Protein AF-A0A3B8L0U2-F1 (afdb_monomer)

Nearest PDB structures (foldseek):
  7c82-assembly1_A  TM=7.630E-01  e=3.070E-03  Altericroceibacterium indicum
  7c85-assembly1_A  TM=7.535E-01  e=4.197E-03  Altericroceibacterium indicum
  7c84-assembly1_A  TM=7.623E-01  e=6.500E-03  Altericroceibacterium indicum
  4jgg-assembly2_B  TM=8.718E-01  e=3.101E-02  Pseudomonas aeruginosa PAO1
  7e16-assembly2_B  TM=8.226E-01  e=1.082E-01  Geobacillus thermodenitrificans

Secondary structure (DSSP, 8-state):
-PPP----SSHHHHHHHHHHHHHHHHHHHHHHHHHHHHHT-S-PPPPSEES--EEEESS--TT-PPEEEEPTT-EEEEE-S--TTS-STTTTEEEEEB-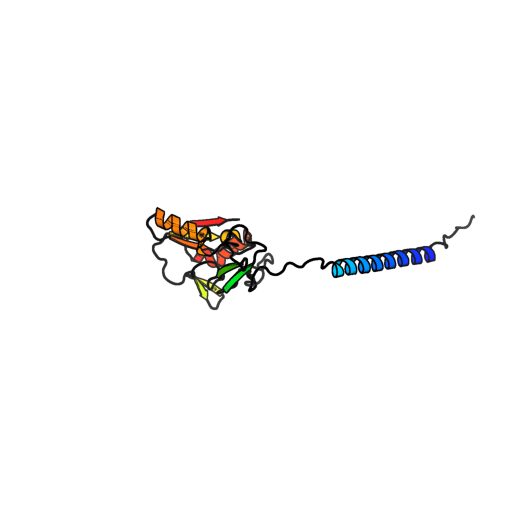TTS-BSSPPSEEE-TTS-EEE-SPPPSSEEEEEEESHHHHTTTS-GGGSHHHHHHHHHHHHHTS-EEEEEEE-TT--HHHHHHHHHHTGGGG--SEEEEE-

pLDDT: mean 90.97, std 11.08, range [37.94, 98.69]

Foldseek 3Di:
DDDDDDPPPPVVVVVVVVVVVVVVVVVVVVVVVVVCVVVVPPVPDDPQKPPDFKDWDDAQDPVRDTAIAGDAQDWIKGADPDDPPCACDPRNIEIFGHHRVRAGDDHAQWDQDPVRAIAGHDDQDPAQEEEEFEECLLRVPPHYSCPRVQNVCQVVVCVVVVTHYHGTRRYYHPDDPVNSVVCCVRPVVNNVHPYYHYDD

Sequence (200 aa):
MTTDTAISGDAPRRKRRVAAVAISLAVAVVITETALWLGDWPRFPRPHTFPPQFMLVGTPDAAGWIRHVNKPSETIRFRYESDPRDYFGTAHTVTHTTNSLGFRGNEFPLQENRDGQVEPSGARPDSLRIVFLGDSVTFGEGVHDSDTFVQRVGQRLGTRLGRPVEVYNFGVGGHNTSDARWVWQRYARHLDPDLVVYTF

Solvent-accessible surface area (backbone atoms only — not comparable to full-atom values): 11525 Å² total; per-residue (Å²): 140,83,79,85,81,77,88,82,79,56,67,70,58,50,54,52,51,52,50,50,52,52,49,51,51,52,50,49,51,54,53,51,53,49,51,27,60,77,67,59,48,81,74,74,82,70,81,43,45,46,58,74,54,68,39,79,45,86,68,55,45,100,86,63,52,69,44,70,38,34,40,49,65,33,72,35,34,38,50,51,98,67,51,97,74,77,75,28,55,98,76,18,36,42,57,40,55,25,16,83,81,15,28,41,59,72,75,65,62,57,43,71,47,99,86,72,50,58,41,59,48,80,81,86,69,96,49,51,30,36,37,37,36,19,15,34,74,50,46,19,69,94,39,44,71,80,63,16,63,57,48,48,48,28,54,54,49,21,65,74,68,74,47,59,45,47,61,44,36,56,14,29,71,84,42,49,75,69,48,39,50,49,45,37,75,56,50,55,60,59,66,70,57,80,42,77,47,79,51,133

Structure (mmCIF, N/CA/C/O backbone):
data_AF-A0A3B8L0U2-F1
#
_entry.id   AF-A0A3B8L0U2-F1
#
loop_
_atom_site.group_PDB
_atom_site.id
_atom_site.type_symbol
_atom_site.label_atom_id
_atom_site.label_alt_id
_atom_site.label_comp_id
_atom_site.label_asym_id
_atom_site.label_entity_id
_atom_site.label_seq_id
_atom_site.pdbx_PDB_ins_code
_atom_site.Cartn_x
_atom_site.Cartn_y
_atom_site.Cartn_z
_atom_site.occupancy
_atom_site.B_iso_or_equiv
_atom_site.auth_seq_id
_atom_site.auth_comp_id
_atom_site.auth_asym_id
_atom_site.auth_atom_id
_atom_site.pdbx_PDB_model_num
ATOM 1 N N . MET A 1 1 ? 54.282 -42.596 -54.380 1.00 42.41 1 MET A N 1
ATOM 2 C CA . MET A 1 1 ? 54.412 -41.498 -53.401 1.00 42.41 1 MET A CA 1
ATOM 3 C C . MET A 1 1 ? 53.823 -40.256 -54.057 1.00 42.41 1 MET A C 1
ATOM 5 O O . MET A 1 1 ? 54.529 -39.516 -54.722 1.00 42.41 1 MET A O 1
ATOM 9 N N . THR A 1 2 ? 52.496 -40.138 -54.033 1.00 37.94 2 THR A N 1
ATOM 10 C CA . THR A 1 2 ? 51.755 -39.023 -54.639 1.00 37.94 2 THR A CA 1
ATOM 11 C C . THR A 1 2 ? 51.480 -37.988 -53.563 1.00 37.94 2 THR A C 1
ATOM 13 O O . THR A 1 2 ? 50.951 -38.304 -52.502 1.00 37.94 2 THR A O 1
ATOM 16 N N . THR A 1 3 ? 51.940 -36.783 -53.855 1.00 44.28 3 THR A N 1
ATOM 17 C CA . THR A 1 3 ? 51.977 -35.583 -53.030 1.00 44.28 3 THR A CA 1
ATOM 18 C C . THR A 1 3 ? 50.598 -35.072 -52.635 1.00 44.28 3 THR A C 1
ATOM 20 O O . THR A 1 3 ? 49.709 -34.910 -53.471 1.00 44.28 3 THR A O 1
ATOM 23 N N . ASP A 1 4 ? 50.496 -34.768 -51.345 1.00 50.34 4 ASP A N 1
ATOM 24 C CA . ASP A 1 4 ? 49.448 -34.003 -50.681 1.00 50.34 4 ASP A CA 1
ATOM 25 C C . ASP A 1 4 ? 49.178 -32.683 -51.418 1.00 50.34 4 ASP A C 1
ATOM 27 O O . ASP A 1 4 ? 50.064 -31.839 -51.575 1.00 50.34 4 ASP A O 1
ATOM 31 N N . THR A 1 5 ? 47.944 -32.498 -51.885 1.00 48.22 5 THR A N 1
ATOM 32 C CA . THR A 1 5 ? 47.503 -31.243 -52.502 1.00 48.22 5 THR A CA 1
ATOM 33 C C . THR A 1 5 ? 46.927 -30.355 -51.405 1.00 48.22 5 THR A C 1
ATOM 35 O O . THR A 1 5 ? 45.767 -30.484 -51.020 1.00 48.22 5 THR A O 1
ATOM 38 N N . ALA A 1 6 ? 47.758 -29.459 -50.872 1.00 53.19 6 ALA A N 1
ATOM 39 C CA . ALA A 1 6 ? 47.350 -28.486 -49.870 1.00 53.19 6 ALA A CA 1
ATOM 40 C C . ALA A 1 6 ? 46.337 -27.480 -50.450 1.00 53.19 6 ALA A C 1
ATOM 42 O O . ALA A 1 6 ? 46.615 -26.735 -51.391 1.00 53.19 6 ALA A O 1
ATOM 43 N N . ILE A 1 7 ? 45.156 -27.442 -49.836 1.00 55.44 7 ILE A N 1
ATOM 44 C CA . ILE A 1 7 ? 44.075 -26.482 -50.071 1.00 55.44 7 ILE A CA 1
ATOM 45 C C . ILE A 1 7 ? 44.552 -25.086 -49.627 1.00 55.44 7 ILE A C 1
ATOM 47 O O . ILE A 1 7 ? 44.448 -24.733 -48.456 1.00 55.44 7 ILE A O 1
ATOM 51 N N . SER A 1 8 ? 45.088 -24.272 -50.544 1.00 54.69 8 SER A N 1
ATOM 52 C CA . SER A 1 8 ? 45.579 -22.909 -50.243 1.00 54.69 8 SER A CA 1
ATOM 53 C C . SER A 1 8 ? 44.741 -21.773 -50.861 1.00 54.69 8 SER A C 1
ATOM 55 O O . SER A 1 8 ? 45.162 -20.619 -50.875 1.00 54.69 8 SER A O 1
ATOM 57 N N . GLY A 1 9 ? 43.523 -22.060 -51.340 1.00 55.62 9 GLY A N 1
ATOM 58 C CA . GLY A 1 9 ? 42.689 -21.097 -52.083 1.00 55.62 9 GLY A CA 1
ATOM 59 C C . GLY A 1 9 ? 41.620 -20.314 -51.297 1.00 55.62 9 GLY A C 1
ATOM 60 O O . GLY A 1 9 ? 40.993 -19.423 -51.872 1.00 55.62 9 GLY A O 1
ATOM 61 N N . ASP A 1 10 ? 41.364 -20.615 -50.016 1.00 61.25 10 ASP A N 1
ATOM 62 C CA . ASP A 1 10 ? 40.077 -20.243 -49.382 1.00 61.25 10 ASP A CA 1
ATOM 63 C C . ASP A 1 10 ? 40.142 -19.101 -48.338 1.00 61.25 10 ASP A C 1
ATOM 65 O O . ASP A 1 10 ? 39.142 -18.445 -48.029 1.00 61.25 10 ASP A O 1
ATOM 69 N N . ALA A 1 11 ? 41.332 -18.762 -47.830 1.00 60.69 11 ALA A N 1
ATOM 70 C CA . ALA A 1 11 ? 41.502 -17.746 -46.780 1.00 60.69 11 ALA A CA 1
ATOM 71 C C . ALA A 1 11 ? 41.109 -16.296 -47.178 1.00 60.69 11 ALA A C 1
ATOM 73 O O . ALA A 1 11 ? 40.444 -15.624 -46.380 1.00 60.69 11 ALA A O 1
ATOM 74 N N . PRO A 1 12 ? 41.443 -15.776 -48.381 1.00 66.81 12 PRO A N 1
ATOM 75 C CA . PRO A 1 12 ? 41.051 -14.423 -48.792 1.00 66.81 12 PRO A CA 1
ATOM 76 C C . PRO A 1 12 ? 39.542 -14.310 -49.049 1.00 66.81 12 PRO A C 1
ATOM 78 O O . PRO A 1 12 ? 38.928 -13.284 -48.751 1.00 66.81 12 PRO A O 1
ATOM 81 N N . ARG A 1 13 ? 38.925 -15.386 -49.560 1.00 72.88 13 ARG A N 1
ATOM 82 C CA . ARG A 1 13 ? 37.473 -15.498 -49.765 1.00 72.88 13 ARG A CA 1
ATOM 83 C C . ARG A 1 13 ? 36.724 -15.521 -48.435 1.00 72.88 13 ARG A C 1
ATOM 85 O O . ARG A 1 13 ? 35.731 -14.810 -48.293 1.00 72.88 13 ARG A O 1
ATOM 92 N N . ARG A 1 14 ? 37.237 -16.249 -47.438 1.00 78.25 14 ARG A N 1
ATOM 93 C CA . ARG A 1 14 ? 36.684 -16.269 -46.075 1.00 78.25 14 ARG A CA 1
ATOM 94 C C . ARG A 1 14 ? 36.722 -14.888 -45.412 1.00 78.25 14 ARG A C 1
ATOM 96 O O . ARG A 1 14 ? 35.701 -14.455 -44.888 1.00 78.25 14 ARG A O 1
ATOM 103 N N . LYS A 1 15 ? 37.845 -14.158 -45.495 1.00 83.69 15 LYS A N 1
ATOM 104 C CA . LYS A 1 15 ? 37.957 -12.787 -44.946 1.00 83.69 15 LYS A CA 1
ATOM 105 C C . LYS A 1 15 ? 36.959 -11.815 -45.588 1.00 83.69 15 LYS A C 1
ATOM 107 O O . LYS A 1 15 ? 36.310 -11.055 -44.878 1.00 83.69 15 LYS A O 1
ATOM 112 N N . ARG A 1 16 ? 36.782 -11.881 -46.914 1.00 88.25 16 ARG A N 1
ATOM 113 C CA . ARG A 1 16 ? 35.797 -11.057 -47.642 1.00 88.25 16 ARG A CA 1
ATOM 114 C C . ARG A 1 16 ? 34.354 -11.379 -47.252 1.00 88.25 16 ARG A C 1
ATOM 116 O O . ARG A 1 16 ? 33.565 -10.458 -47.087 1.00 88.25 16 ARG A O 1
ATOM 123 N N . ARG A 1 17 ? 34.016 -12.659 -47.056 1.00 89.62 17 ARG A N 1
ATOM 124 C CA . ARG A 1 17 ? 32.684 -13.079 -46.582 1.00 89.62 17 ARG A CA 1
ATOM 125 C C . ARG A 1 17 ? 32.393 -12.568 -45.172 1.00 89.62 17 ARG A C 1
ATOM 127 O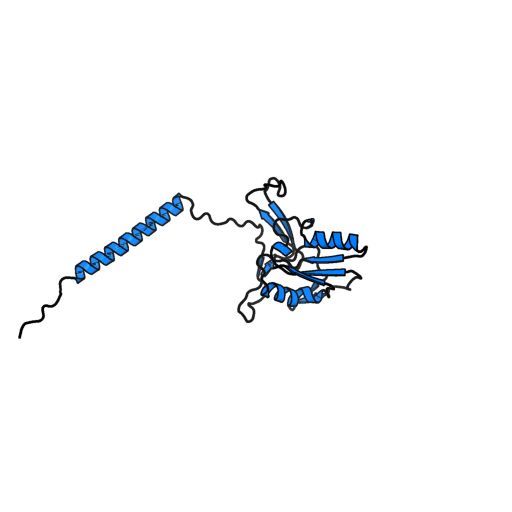 O . ARG A 1 17 ? 31.318 -12.030 -44.946 1.00 89.62 17 ARG A O 1
ATOM 134 N N . VAL A 1 18 ? 33.354 -12.683 -44.252 1.00 92.06 18 VAL A N 1
ATOM 135 C CA . VAL A 1 18 ? 33.208 -12.158 -42.882 1.00 92.06 18 VAL A CA 1
ATOM 136 C C . VAL A 1 18 ? 33.019 -10.641 -42.893 1.00 92.06 18 VAL A C 1
ATOM 138 O O . VAL A 1 18 ? 32.115 -10.142 -42.232 1.00 92.06 18 VAL A O 1
ATOM 141 N N . ALA A 1 19 ? 33.812 -9.914 -43.685 1.00 92.56 19 ALA A N 1
ATOM 142 C CA . ALA A 1 19 ? 33.663 -8.468 -43.824 1.00 92.56 19 ALA A CA 1
ATOM 143 C C . ALA A 1 19 ? 32.294 -8.080 -44.407 1.00 92.56 19 ALA A C 1
ATOM 145 O O . ALA A 1 19 ? 31.648 -7.179 -43.885 1.00 92.56 19 ALA A O 1
ATOM 146 N N . ALA A 1 20 ? 31.823 -8.786 -45.440 1.00 93.88 20 ALA A N 1
ATOM 147 C CA . ALA A 1 20 ? 30.507 -8.543 -46.026 1.00 93.88 20 ALA A CA 1
ATOM 148 C C . ALA A 1 20 ? 29.379 -8.759 -45.005 1.00 93.88 20 ALA A C 1
ATOM 150 O O . ALA A 1 20 ? 28.526 -7.893 -44.865 1.00 93.88 20 ALA A O 1
ATOM 151 N N . VAL A 1 21 ? 29.414 -9.855 -44.239 1.00 95.69 21 VAL A N 1
ATOM 152 C CA . VAL A 1 21 ? 28.427 -10.121 -43.178 1.00 95.69 21 VAL A CA 1
ATOM 153 C C . VAL A 1 21 ? 28.464 -9.037 -42.099 1.00 95.69 21 VAL A C 1
ATOM 155 O O . VAL A 1 21 ? 27.412 -8.545 -41.703 1.00 95.69 21 VAL A O 1
ATOM 158 N N . ALA A 1 22 ? 29.655 -8.624 -41.654 1.00 95.50 22 ALA A N 1
ATOM 159 C CA . ALA A 1 22 ? 29.799 -7.572 -40.649 1.00 95.50 22 ALA A CA 1
ATOM 160 C C . ALA A 1 22 ? 29.243 -6.224 -41.138 1.00 95.50 22 ALA A C 1
ATOM 162 O O . ALA A 1 22 ? 28.521 -5.554 -40.404 1.00 95.50 22 ALA A O 1
ATOM 163 N N . ILE A 1 23 ? 29.525 -5.855 -42.392 1.00 96.88 23 ILE A N 1
ATOM 164 C CA . ILE A 1 23 ? 28.992 -4.636 -43.011 1.00 96.88 23 ILE A CA 1
ATOM 165 C C . ILE A 1 23 ? 27.470 -4.728 -43.147 1.00 96.88 23 ILE A C 1
ATOM 167 O O . ILE A 1 23 ? 26.777 -3.785 -42.785 1.00 96.88 23 ILE A O 1
ATOM 171 N N . SER A 1 24 ? 26.931 -5.855 -43.616 1.00 96.00 24 SER A N 1
ATOM 172 C CA . SER A 1 24 ? 25.482 -6.046 -43.739 1.00 96.00 24 SER A CA 1
ATOM 173 C C . SER A 1 24 ? 24.766 -5.964 -42.392 1.00 96.00 24 SER A C 1
ATOM 175 O O . SER A 1 24 ? 23.709 -5.347 -42.317 1.00 96.00 24 SER A O 1
ATOM 177 N N . LEU A 1 25 ? 25.346 -6.528 -41.327 1.00 97.69 25 LEU A N 1
ATOM 178 C CA . LEU A 1 25 ? 24.810 -6.401 -39.970 1.00 97.69 25 LEU A CA 1
ATOM 179 C C . LEU A 1 25 ? 24.831 -4.946 -39.494 1.00 97.69 25 LEU A C 1
ATOM 181 O O . LEU A 1 25 ? 23.823 -4.463 -38.989 1.00 97.69 25 LEU A O 1
ATOM 185 N N . ALA A 1 26 ? 25.940 -4.232 -39.700 1.00 97.62 26 ALA A N 1
ATOM 186 C CA . ALA A 1 26 ? 26.039 -2.823 -39.328 1.00 97.62 26 ALA A CA 1
ATOM 187 C C . ALA A 1 26 ? 25.013 -1.961 -40.084 1.00 97.62 26 ALA A C 1
ATOM 189 O O . ALA A 1 26 ? 24.325 -1.144 -39.478 1.00 97.62 26 ALA A O 1
ATOM 190 N N . VAL A 1 27 ? 24.859 -2.184 -41.392 1.00 98.00 27 VAL A N 1
ATOM 191 C CA . VAL A 1 27 ? 23.861 -1.492 -42.220 1.00 98.00 27 VAL A CA 1
ATOM 192 C C . VAL A 1 27 ? 22.442 -1.814 -41.754 1.00 98.00 27 VAL A C 1
ATOM 194 O O . VAL A 1 27 ? 21.633 -0.900 -41.631 1.00 98.00 27 VAL A O 1
ATOM 197 N N . ALA A 1 28 ? 22.139 -3.080 -41.454 1.00 97.50 28 ALA A N 1
ATOM 198 C CA . ALA A 1 28 ? 20.827 -3.476 -40.951 1.00 97.50 28 ALA A CA 1
ATOM 199 C C . ALA A 1 28 ? 20.496 -2.773 -39.627 1.00 97.50 28 ALA A C 1
ATOM 201 O O . ALA A 1 28 ? 19.420 -2.199 -39.512 1.00 97.50 28 ALA A O 1
ATOM 202 N N . VAL A 1 29 ? 21.438 -2.733 -38.676 1.00 97.81 29 VAL A N 1
ATOM 203 C CA . VAL A 1 29 ? 21.260 -2.015 -37.403 1.00 97.81 29 VAL A CA 1
ATOM 204 C C . VAL A 1 29 ? 20.998 -0.530 -37.647 1.00 97.81 29 VAL A C 1
ATOM 206 O O . VAL A 1 29 ? 20.037 0.006 -37.110 1.00 97.81 29 VAL A O 1
ATOM 209 N N . VAL A 1 30 ? 21.783 0.130 -38.504 1.00 97.69 30 VAL A N 1
ATOM 210 C CA . VAL A 1 30 ? 21.591 1.560 -38.803 1.00 97.69 30 VAL A CA 1
ATOM 211 C C . VAL A 1 30 ? 20.225 1.825 -39.437 1.00 97.69 30 VAL A C 1
ATOM 213 O O . VAL A 1 30 ? 19.548 2.771 -39.039 1.00 97.69 30 VAL A O 1
ATOM 216 N N . ILE A 1 31 ? 19.792 0.997 -40.393 1.00 97.69 31 ILE A N 1
ATOM 217 C CA . ILE A 1 31 ? 18.476 1.138 -41.033 1.00 97.69 31 ILE A CA 1
ATOM 218 C C . ILE A 1 31 ? 17.359 0.931 -40.006 1.00 97.69 31 ILE A C 1
ATOM 220 O O . ILE A 1 31 ? 16.423 1.727 -39.965 1.00 97.69 31 ILE A O 1
ATOM 224 N N . THR A 1 32 ? 17.459 -0.105 -39.168 1.00 96.19 32 THR A N 1
ATOM 225 C CA . THR A 1 32 ? 16.460 -0.401 -38.137 1.00 96.19 32 THR A CA 1
ATOM 226 C C . THR A 1 32 ? 16.373 0.716 -37.101 1.00 96.19 32 THR A C 1
ATOM 228 O O . THR A 1 32 ? 15.279 1.217 -36.873 1.00 96.19 32 THR A O 1
ATOM 231 N N . GLU A 1 33 ? 17.493 1.171 -36.537 1.00 95.38 33 GLU A N 1
ATOM 232 C CA . GLU A 1 33 ? 17.520 2.280 -35.570 1.00 95.38 33 GLU A CA 1
ATOM 233 C C . GLU A 1 33 ? 16.984 3.579 -36.180 1.00 95.38 33 GLU A C 1
ATOM 235 O O . GLU A 1 33 ? 16.199 4.288 -35.555 1.00 95.38 33 GLU A O 1
ATOM 240 N N . THR A 1 34 ? 17.329 3.869 -37.439 1.00 95.69 34 THR A N 1
ATOM 241 C CA . THR A 1 34 ? 16.809 5.053 -38.142 1.00 95.69 34 THR A CA 1
ATOM 242 C C . THR A 1 34 ? 15.296 4.960 -38.339 1.00 95.69 34 THR A C 1
ATOM 244 O O . THR A 1 34 ? 14.589 5.940 -38.119 1.00 95.69 34 THR A O 1
ATOM 247 N N . ALA A 1 35 ? 14.779 3.792 -38.729 1.00 95.88 35 ALA A N 1
ATOM 248 C CA . ALA A 1 35 ? 13.344 3.578 -38.899 1.00 95.88 35 ALA A CA 1
ATOM 249 C C . ALA A 1 35 ? 12.584 3.673 -37.567 1.00 95.88 35 ALA A C 1
ATOM 251 O O . ALA A 1 35 ? 11.514 4.279 -37.516 1.00 95.88 35 ALA A O 1
ATOM 252 N N . LEU A 1 36 ? 13.151 3.120 -36.491 1.00 94.75 36 LEU A N 1
ATOM 253 C CA . LEU A 1 36 ? 12.612 3.217 -35.135 1.00 94.75 36 LEU A CA 1
ATOM 254 C C . LEU A 1 36 ? 12.568 4.674 -34.663 1.00 94.75 36 LEU A C 1
ATOM 256 O O . LEU A 1 36 ? 11.518 5.150 -34.236 1.00 94.75 36 LEU A O 1
ATOM 260 N N . TRP A 1 37 ? 13.668 5.407 -34.832 1.00 91.38 37 TRP A N 1
ATOM 261 C CA . TRP A 1 37 ? 13.760 6.813 -34.451 1.00 91.38 37 TRP A CA 1
ATOM 262 C C . TRP A 1 37 ? 12.790 7.700 -35.241 1.00 91.38 37 TRP A C 1
ATOM 264 O O . TRP A 1 37 ? 12.042 8.472 -34.645 1.00 91.38 37 TRP A O 1
ATOM 274 N N . LEU A 1 38 ? 12.739 7.555 -36.571 1.00 94.75 38 LEU A N 1
ATOM 275 C CA . LEU A 1 38 ? 11.817 8.316 -37.426 1.00 94.75 38 LEU A CA 1
ATOM 276 C C . LEU A 1 38 ? 10.347 7.985 -37.155 1.00 94.75 38 LEU A C 1
ATOM 278 O O . LEU A 1 38 ? 9.479 8.830 -37.366 1.00 94.75 38 LEU A O 1
ATOM 282 N N . GLY A 1 39 ? 10.058 6.760 -36.719 1.00 93.00 39 GLY A N 1
ATOM 283 C CA . GLY A 1 39 ? 8.705 6.343 -36.389 1.00 93.00 39 GLY A CA 1
ATOM 284 C C . GLY A 1 39 ? 8.258 6.708 -34.970 1.00 93.00 39 GLY A C 1
ATOM 285 O O . GLY A 1 39 ? 7.078 6.512 -34.680 1.00 93.00 39 GLY A O 1
ATOM 286 N N . ASP A 1 40 ? 9.161 7.169 -34.096 1.00 85.94 40 ASP A N 1
ATOM 287 C CA . ASP A 1 40 ? 8.933 7.304 -32.647 1.00 85.94 40 ASP A CA 1
ATOM 288 C C . ASP A 1 40 ? 8.642 5.948 -31.952 1.00 85.94 40 ASP A C 1
ATOM 290 O O . ASP A 1 40 ? 7.682 5.799 -31.192 1.00 85.94 40 ASP A O 1
ATOM 294 N N . TRP A 1 41 ? 9.457 4.919 -32.245 1.00 88.19 41 TRP A N 1
ATOM 295 C CA . TRP A 1 41 ? 9.360 3.567 -31.666 1.00 88.19 41 TRP A CA 1
ATOM 296 C C . TRP A 1 41 ? 10.656 3.167 -30.941 1.00 88.19 41 TRP A C 1
ATOM 298 O O . TRP A 1 41 ? 11.741 3.435 -31.447 1.00 88.19 41 TRP A O 1
ATOM 308 N N . PRO A 1 42 ? 10.568 2.438 -29.815 1.00 80.19 42 PRO A N 1
ATOM 309 C CA . PRO A 1 42 ? 9.350 2.168 -29.062 1.00 80.19 42 PRO A CA 1
ATOM 310 C C . PRO A 1 42 ? 8.876 3.431 -28.330 1.00 80.19 42 PRO A C 1
ATOM 312 O O . PRO A 1 42 ? 9.672 4.165 -27.747 1.00 80.19 42 PRO A O 1
ATOM 315 N N . ARG A 1 43 ? 7.560 3.658 -28.294 1.00 81.25 43 ARG A N 1
ATOM 316 C CA . ARG A 1 43 ? 6.986 4.662 -27.395 1.00 81.25 43 ARG A CA 1
ATOM 317 C C . ARG A 1 43 ? 7.183 4.180 -25.967 1.00 81.25 43 ARG A C 1
ATOM 319 O O . ARG A 1 43 ? 6.511 3.246 -25.530 1.00 81.25 43 ARG A O 1
ATOM 326 N N . PHE A 1 44 ? 8.119 4.790 -25.250 1.00 76.44 44 PHE A N 1
ATOM 327 C CA . PHE A 1 44 ? 8.342 4.437 -23.856 1.00 76.44 44 PHE A CA 1
ATOM 328 C C . PHE A 1 44 ? 7.089 4.760 -23.031 1.00 76.44 44 PHE A C 1
ATOM 330 O O . PHE A 1 44 ? 6.529 5.855 -23.180 1.00 76.44 44 PHE A O 1
ATOM 337 N N . PRO A 1 45 ? 6.639 3.837 -22.160 1.00 71.69 45 PRO A N 1
ATOM 338 C CA . PRO A 1 45 ? 5.538 4.106 -21.253 1.00 71.69 45 PRO A CA 1
ATOM 339 C C . PRO A 1 45 ? 5.844 5.367 -20.449 1.00 71.69 45 PRO A C 1
ATOM 341 O O . PRO A 1 45 ? 6.864 5.453 -19.763 1.00 71.69 45 PRO A O 1
ATOM 344 N N . ARG A 1 46 ? 4.967 6.368 -20.537 1.00 75.44 46 ARG A N 1
ATOM 345 C CA . ARG A 1 46 ? 5.051 7.508 -19.626 1.00 75.44 46 ARG A CA 1
ATOM 346 C C . ARG A 1 46 ? 4.647 7.024 -18.234 1.00 75.44 46 ARG A C 1
ATOM 348 O O . ARG A 1 46 ? 3.692 6.250 -18.138 1.00 75.44 46 ARG A O 1
ATOM 355 N N . PRO A 1 47 ? 5.321 7.476 -17.163 1.00 79.19 47 PRO A N 1
ATOM 356 C CA . PRO A 1 47 ? 4.861 7.205 -15.812 1.00 79.19 47 PRO A CA 1
ATOM 357 C C . PRO A 1 47 ? 3.397 7.625 -15.681 1.00 79.19 47 PRO A C 1
ATOM 359 O O . PRO A 1 47 ? 3.056 8.784 -15.923 1.00 79.19 47 PRO A O 1
ATOM 362 N N . HIS A 1 48 ? 2.533 6.675 -15.338 1.00 86.25 48 HIS A N 1
ATOM 363 C CA . HIS A 1 48 ? 1.116 6.948 -15.122 1.00 86.25 48 HIS A CA 1
ATOM 364 C C . HIS A 1 48 ? 0.854 7.443 -13.694 1.00 86.25 48 HIS A C 1
ATOM 366 O O . HIS A 1 48 ? -0.239 7.917 -13.422 1.00 86.25 48 HIS A O 1
ATOM 372 N N . THR A 1 49 ? 1.849 7.401 -12.802 1.00 91.06 49 THR A N 1
ATOM 373 C CA . THR A 1 49 ? 1.762 7.911 -11.426 1.00 91.06 49 THR A CA 1
ATOM 374 C C . THR A 1 49 ? 2.616 9.161 -11.237 1.00 91.06 49 THR A C 1
ATOM 376 O O . THR A 1 49 ? 3.784 9.162 -11.640 1.00 91.06 49 THR A O 1
ATOM 379 N N . PHE A 1 50 ? 2.090 10.189 -10.570 1.00 90.56 50 PHE A N 1
ATOM 380 C CA . PHE A 1 50 ? 2.873 11.349 -10.140 1.00 90.56 50 PHE A CA 1
ATOM 381 C C . PHE A 1 50 ? 2.495 11.790 -8.713 1.00 90.56 50 PHE A C 1
ATOM 383 O O . PHE A 1 50 ? 1.316 12.074 -8.484 1.00 90.56 50 PHE A O 1
ATOM 390 N N . PRO A 1 51 ? 3.465 11.881 -7.775 1.00 93.25 51 PRO A N 1
ATOM 391 C CA . PRO A 1 51 ? 4.866 11.436 -7.898 1.00 93.25 51 PRO A CA 1
ATOM 392 C C . PRO A 1 51 ? 4.985 9.901 -8.067 1.00 93.25 51 PRO A C 1
ATOM 394 O O . PRO A 1 51 ? 3.967 9.210 -8.031 1.00 93.25 51 PRO A O 1
ATOM 397 N N . PRO A 1 52 ? 6.195 9.331 -8.284 1.00 92.44 52 PRO A N 1
ATOM 398 C CA . PRO A 1 52 ? 6.368 7.877 -8.337 1.00 92.44 52 PRO A CA 1
ATOM 399 C C . PRO A 1 52 ? 5.779 7.202 -7.099 1.00 92.44 52 PRO A C 1
ATOM 401 O O . PRO A 1 52 ? 6.067 7.654 -5.992 1.00 92.44 52 PRO A O 1
ATOM 404 N N . GLN A 1 53 ? 4.991 6.145 -7.293 1.00 94.19 53 GLN A N 1
ATOM 405 C CA . GLN A 1 53 ? 4.194 5.536 -6.228 1.00 94.19 53 GLN A CA 1
ATOM 406 C C . GLN A 1 53 ? 5.025 4.861 -5.138 1.00 94.19 53 GLN A C 1
ATOM 408 O O . GLN A 1 53 ? 4.657 4.937 -3.973 1.00 94.19 53 GLN A O 1
ATOM 413 N N . PHE A 1 54 ? 6.106 4.172 -5.501 1.00 95.06 54 PHE A N 1
ATOM 414 C CA . PHE A 1 54 ? 6.780 3.245 -4.593 1.00 95.06 54 PHE A CA 1
ATOM 415 C C . PHE A 1 54 ? 8.049 3.816 -3.964 1.00 95.06 54 PHE A C 1
ATOM 417 O 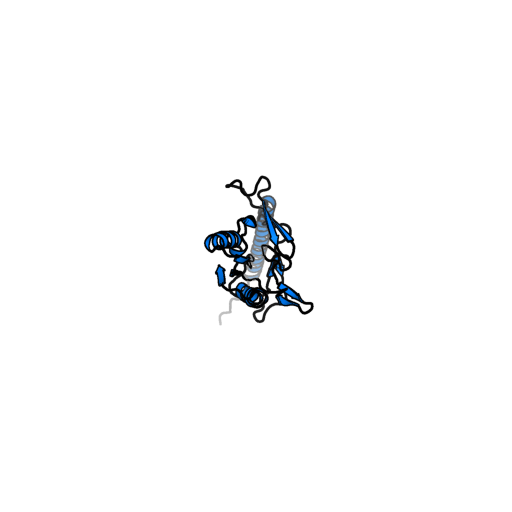O . PHE A 1 54 ? 8.732 4.675 -4.529 1.00 95.06 54 PHE A O 1
ATOM 424 N N . MET A 1 55 ? 8.374 3.271 -2.797 1.00 94.06 55 MET A N 1
ATOM 425 C CA . MET A 1 55 ? 9.642 3.427 -2.099 1.00 94.06 55 MET A CA 1
ATOM 426 C C . MET A 1 55 ? 10.152 2.040 -1.696 1.00 94.06 55 MET A C 1
ATOM 428 O O . MET A 1 55 ? 9.374 1.193 -1.256 1.00 94.06 55 MET A O 1
ATOM 432 N N . LEU A 1 56 ? 11.456 1.806 -1.849 1.00 92.88 56 LEU A N 1
ATOM 433 C CA . LEU A 1 56 ? 12.101 0.583 -1.369 1.00 92.88 56 LEU A CA 1
ATOM 434 C C . LEU A 1 56 ? 12.288 0.662 0.150 1.00 92.88 56 LEU A C 1
ATOM 436 O O . LEU A 1 56 ? 12.617 1.724 0.676 1.00 92.88 56 LEU A O 1
ATOM 440 N N . VAL A 1 57 ? 12.096 -0.458 0.844 1.00 88.44 57 VAL A N 1
ATOM 441 C CA . VAL A 1 57 ? 12.164 -0.536 2.306 1.00 88.44 57 VAL A CA 1
ATOM 442 C C . VAL A 1 57 ? 13.183 -1.580 2.729 1.00 88.44 57 VAL A C 1
ATOM 444 O O . VAL A 1 57 ? 13.089 -2.750 2.358 1.00 88.44 57 VAL A O 1
ATOM 447 N N . GLY A 1 58 ? 14.112 -1.147 3.581 1.00 81.62 58 GLY A N 1
ATOM 448 C CA . GLY A 1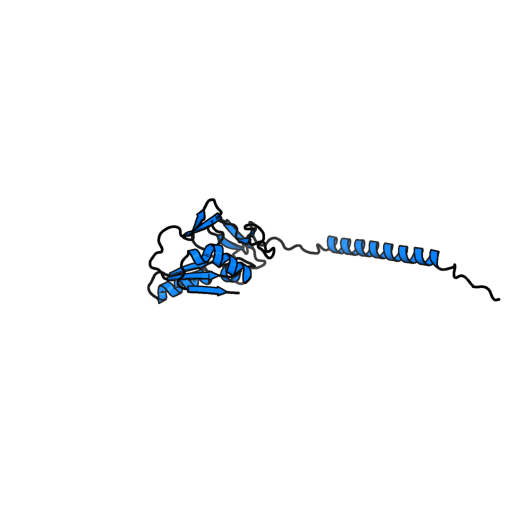 58 ? 15.107 -2.010 4.202 1.00 81.62 58 GLY A CA 1
ATOM 449 C C . GLY A 1 58 ? 16.167 -2.545 3.240 1.00 81.62 58 GLY A C 1
ATOM 450 O O . GLY A 1 58 ? 16.325 -2.098 2.104 1.00 81.62 58 GLY A O 1
ATOM 451 N N . THR A 1 59 ? 16.934 -3.506 3.743 1.00 84.31 59 THR A N 1
ATOM 452 C CA . THR A 1 59 ? 17.895 -4.290 2.964 1.00 84.31 59 THR A CA 1
ATOM 453 C C . THR A 1 59 ? 17.197 -5.484 2.308 1.00 84.31 59 THR A C 1
ATOM 455 O O . THR A 1 59 ? 16.144 -5.904 2.796 1.00 84.31 59 THR A O 1
ATOM 458 N N . PRO A 1 60 ? 17.786 -6.081 1.254 1.00 86.38 60 PRO A N 1
ATOM 459 C CA . PRO A 1 60 ? 17.319 -7.361 0.737 1.00 86.38 60 PRO A CA 1
ATOM 460 C C . PRO A 1 60 ? 17.167 -8.399 1.856 1.00 86.38 60 PRO A C 1
ATOM 462 O O . PRO A 1 60 ? 17.982 -8.441 2.783 1.00 86.38 60 PRO A O 1
ATOM 465 N N . ASP A 1 61 ? 16.132 -9.230 1.776 1.00 84.19 61 ASP A N 1
ATOM 466 C CA . ASP A 1 61 ? 15.954 -10.337 2.713 1.00 84.19 61 ASP A CA 1
ATOM 467 C C . ASP A 1 61 ? 16.945 -11.490 2.455 1.00 84.19 61 ASP A C 1
ATOM 469 O O . ASP A 1 61 ? 17.802 -11.423 1.574 1.00 84.19 61 ASP A O 1
ATOM 473 N N . ALA A 1 62 ? 16.832 -12.579 3.222 1.00 83.81 62 ALA A N 1
ATOM 474 C CA . ALA A 1 62 ? 17.706 -13.747 3.077 1.00 83.81 62 ALA A CA 1
ATOM 475 C C . ALA A 1 62 ? 17.650 -14.402 1.679 1.00 83.81 62 ALA A C 1
ATOM 477 O O . ALA A 1 62 ? 18.578 -15.117 1.308 1.00 83.81 62 ALA A O 1
ATOM 478 N N . ALA A 1 63 ? 16.583 -14.167 0.909 1.00 84.19 63 ALA A N 1
ATOM 479 C CA . ALA A 1 63 ? 16.433 -14.623 -0.470 1.00 84.19 63 ALA A CA 1
ATOM 480 C C . ALA A 1 63 ? 16.864 -13.558 -1.500 1.00 84.19 63 ALA A C 1
ATOM 482 O O . ALA A 1 63 ? 16.740 -13.786 -2.702 1.00 84.19 63 ALA A O 1
ATOM 483 N N . GLY A 1 64 ? 17.375 -12.408 -1.051 1.00 85.88 64 GLY A N 1
ATOM 484 C CA . GLY A 1 64 ? 17.784 -11.291 -1.897 1.00 85.88 64 GLY A CA 1
ATOM 485 C C . GLY A 1 64 ? 16.626 -10.413 -2.375 1.00 85.88 64 GLY A C 1
ATOM 486 O O . GLY A 1 64 ? 16.843 -9.547 -3.223 1.00 85.88 64 GLY A O 1
ATOM 487 N N . TRP A 1 65 ? 15.410 -10.594 -1.847 1.00 87.06 65 TRP A N 1
ATOM 488 C CA . TRP A 1 65 ? 14.263 -9.776 -2.231 1.00 87.06 65 TRP A CA 1
ATOM 489 C C . TRP A 1 65 ? 14.285 -8.426 -1.526 1.00 87.06 65 TRP A C 1
ATOM 491 O O . TRP A 1 65 ? 14.272 -8.348 -0.297 1.00 87.06 65 TRP A O 1
ATOM 501 N N . ILE A 1 66 ? 14.269 -7.355 -2.318 1.00 89.81 66 ILE A N 1
ATOM 502 C CA . ILE A 1 66 ? 14.052 -5.993 -1.828 1.00 89.81 66 ILE A CA 1
ATOM 503 C C . ILE A 1 66 ? 12.547 -5.772 -1.712 1.00 89.81 66 ILE A C 1
ATOM 505 O O . ILE A 1 66 ? 11.809 -6.012 -2.666 1.00 89.81 66 ILE A O 1
ATOM 509 N N . ARG A 1 67 ? 12.102 -5.310 -0.543 1.00 92.94 67 ARG A N 1
ATOM 510 C CA . ARG A 1 67 ? 10.693 -5.007 -0.277 1.00 92.94 67 ARG A CA 1
ATOM 511 C C . ARG A 1 67 ? 10.378 -3.574 -0.677 1.00 92.94 67 ARG A C 1
ATOM 513 O O . ARG A 1 67 ? 11.247 -2.703 -0.645 1.00 92.94 67 ARG A O 1
ATOM 520 N N . HIS A 1 68 ? 9.124 -3.314 -1.017 1.00 95.06 68 HIS A N 1
ATOM 521 C CA . HIS A 1 68 ? 8.640 -1.970 -1.315 1.00 95.06 68 HIS A CA 1
ATOM 522 C C . HIS A 1 68 ? 7.289 -1.707 -0.664 1.00 95.06 68 HIS A C 1
ATOM 524 O O . HIS A 1 68 ? 6.516 -2.624 -0.393 1.00 95.06 68 HIS A O 1
ATOM 530 N N . VAL A 1 69 ? 7.007 -0.431 -0.436 1.00 95.56 69 VAL A N 1
ATOM 531 C CA . VAL A 1 69 ? 5.703 0.091 -0.003 1.00 95.56 69 VAL A CA 1
ATOM 532 C C . VAL A 1 69 ? 5.340 1.295 -0.871 1.00 95.56 69 VAL A C 1
ATOM 534 O O . VAL A 1 69 ? 6.179 1.788 -1.634 1.00 95.56 69 VAL A O 1
ATOM 537 N N . ASN A 1 70 ? 4.099 1.781 -0.791 1.00 96.31 70 ASN A N 1
ATOM 538 C CA . ASN A 1 70 ? 3.791 3.078 -1.396 1.00 96.31 70 ASN A CA 1
ATOM 539 C C . ASN A 1 70 ? 4.512 4.183 -0.615 1.00 96.31 70 ASN A C 1
ATOM 541 O O . ASN A 1 70 ? 4.773 4.039 0.577 1.00 96.31 70 ASN A O 1
ATOM 545 N N . LYS A 1 71 ? 4.818 5.303 -1.263 1.00 95.75 71 LYS A N 1
ATOM 546 C CA . LYS A 1 71 ? 5.413 6.453 -0.587 1.00 95.75 71 LYS A CA 1
ATOM 547 C C . LYS A 1 71 ? 4.538 6.877 0.596 1.00 95.75 71 LYS A C 1
ATOM 549 O O . LYS A 1 71 ? 3.335 7.050 0.396 1.00 95.75 71 LYS A O 1
ATOM 554 N N . PRO A 1 72 ? 5.110 7.027 1.799 1.00 95.50 72 PRO A N 1
ATOM 555 C CA . PRO A 1 72 ? 4.364 7.494 2.959 1.00 95.50 72 PRO A CA 1
ATOM 556 C C . PRO A 1 72 ? 3.910 8.945 2.835 1.00 95.50 72 PRO A C 1
ATOM 558 O O . PRO A 1 72 ? 4.610 9.756 2.228 1.00 95.50 72 PRO A O 1
ATOM 561 N N . SER A 1 73 ? 2.780 9.265 3.467 1.00 96.25 73 SER A N 1
ATOM 562 C CA . SER A 1 73 ? 2.231 10.624 3.575 1.00 96.25 73 SER A CA 1
ATOM 563 C C . SER A 1 73 ? 2.114 11.342 2.229 1.00 96.25 73 SER A C 1
ATOM 565 O O . SER A 1 73 ? 2.435 12.526 2.115 1.00 96.25 73 SER A O 1
ATOM 567 N N . GLU A 1 74 ? 1.689 10.616 1.195 1.00 96.62 74 GLU A N 1
ATOM 568 C CA . GLU A 1 74 ? 1.744 11.077 -0.186 1.00 96.62 74 GLU A CA 1
ATOM 569 C C . GLU A 1 74 ? 0.351 11.156 -0.811 1.00 96.62 74 GLU A C 1
ATOM 571 O O . GLU A 1 74 ? -0.549 10.368 -0.516 1.00 96.62 74 GLU A O 1
ATOM 576 N N . THR A 1 75 ? 0.191 12.115 -1.723 1.00 96.12 75 THR A N 1
ATOM 577 C CA . THR A 1 75 ? -0.969 12.196 -2.612 1.00 96.12 75 THR A CA 1
ATOM 578 C C . THR A 1 75 ? -0.533 11.787 -4.011 1.00 96.12 75 THR A C 1
ATOM 580 O O . THR A 1 75 ? 0.077 12.561 -4.748 1.00 96.12 75 THR A O 1
ATOM 583 N N . ILE A 1 76 ? -0.848 10.551 -4.385 1.00 95.00 76 ILE A N 1
ATOM 584 C CA . ILE A 1 76 ? -0.392 9.932 -5.627 1.00 95.00 76 ILE A CA 1
ATOM 585 C C . ILE A 1 76 ? -1.503 10.054 -6.662 1.00 95.00 76 ILE A C 1
ATOM 587 O O . ILE A 1 76 ? -2.620 9.578 -6.458 1.00 95.00 76 ILE A O 1
ATOM 591 N N . ARG A 1 77 ? -1.207 10.694 -7.793 1.00 95.00 77 ARG A N 1
ATOM 592 C CA . ARG A 1 77 ? -2.149 10.807 -8.907 1.00 95.00 77 ARG A CA 1
ATOM 593 C C . ARG A 1 77 ? -1.851 9.757 -9.959 1.00 95.00 77 ARG A C 1
ATOM 595 O O . ARG A 1 77 ? -0.757 9.754 -10.515 1.00 95.00 77 ARG A O 1
ATOM 602 N N . PHE A 1 78 ? -2.843 8.940 -10.277 1.00 94.44 78 PHE A N 1
ATOM 603 C CA . PHE A 1 78 ? -2.807 7.983 -11.375 1.00 94.44 78 PHE A CA 1
ATOM 604 C C . PHE A 1 78 ? -3.518 8.584 -12.576 1.00 94.44 78 PHE A C 1
ATOM 606 O O . PHE A 1 78 ? -4.630 9.085 -12.437 1.00 94.44 78 PHE A O 1
ATOM 613 N N . ARG A 1 79 ? -2.884 8.546 -13.744 1.00 92.81 79 ARG A N 1
ATOM 614 C CA . ARG A 1 79 ? -3.424 9.017 -15.014 1.00 92.81 79 ARG A CA 1
ATOM 615 C C . ARG A 1 79 ? -3.716 7.835 -15.924 1.00 92.81 79 ARG A C 1
ATOM 617 O O . ARG A 1 79 ? -2.818 7.063 -16.245 1.00 92.81 79 ARG A O 1
ATOM 624 N N . TYR A 1 80 ? -4.948 7.763 -16.397 1.00 91.06 80 TYR A N 1
ATOM 625 C CA . TYR A 1 80 ? -5.410 6.775 -17.356 1.00 91.06 80 TYR A CA 1
ATOM 626 C C . TYR A 1 80 ? -5.462 7.359 -18.767 1.00 91.06 80 TYR A C 1
ATOM 628 O O . TYR A 1 80 ? -5.496 8.574 -18.974 1.00 91.06 80 TYR A O 1
ATOM 636 N N . GLU A 1 81 ? -5.428 6.471 -19.757 1.00 89.75 81 GLU A N 1
ATOM 637 C CA . GLU A 1 81 ? -5.484 6.847 -21.170 1.00 89.75 81 GLU A CA 1
ATOM 638 C C . GLU A 1 81 ? -6.848 7.445 -21.540 1.00 89.75 81 GLU A C 1
ATOM 640 O O . GLU A 1 81 ? -6.923 8.438 -22.265 1.00 89.75 81 GLU A O 1
ATOM 645 N N . SER A 1 82 ? -7.920 6.881 -20.986 1.00 89.06 82 SER A N 1
ATOM 646 C CA . SER A 1 82 ? -9.300 7.283 -21.244 1.00 89.06 82 SER A CA 1
ATOM 647 C C . SER A 1 82 ? -10.157 7.200 -19.982 1.00 89.06 82 SER A C 1
ATOM 649 O O . SER A 1 82 ? -9.784 6.544 -19.008 1.00 89.06 82 SER A O 1
ATOM 651 N N . ASP A 1 83 ? -11.317 7.856 -20.024 1.00 90.69 83 ASP A N 1
ATOM 652 C CA . ASP A 1 83 ? -12.339 7.813 -18.979 1.00 90.69 83 ASP A CA 1
ATOM 653 C C . ASP A 1 83 ? -13.692 7.346 -19.548 1.00 90.69 83 ASP A C 1
ATOM 655 O O . ASP A 1 83 ? -14.614 8.139 -19.717 1.00 90.69 83 ASP A O 1
ATOM 659 N N . PRO A 1 84 ? -13.841 6.055 -19.896 1.00 90.62 84 PRO A N 1
ATOM 660 C CA . PRO A 1 84 ? -15.055 5.554 -20.544 1.00 90.62 84 PRO A CA 1
ATOM 661 C C . PRO A 1 84 ? -16.282 5.505 -19.617 1.00 90.62 84 PRO A C 1
ATOM 663 O O . PRO A 1 84 ? -17.345 5.059 -20.045 1.00 90.62 84 PRO A O 1
ATOM 666 N N . ARG A 1 85 ? -16.133 5.865 -18.336 1.00 91.00 85 ARG A N 1
ATOM 667 C CA . ARG A 1 85 ? -17.177 5.760 -17.304 1.00 91.00 85 ARG A CA 1
ATOM 668 C C . ARG A 1 85 ? -17.439 7.085 -16.585 1.00 91.00 85 ARG A C 1
ATOM 670 O O . ARG A 1 85 ? -18.095 7.054 -15.547 1.00 91.00 85 ARG A O 1
ATOM 677 N N . ASP A 1 86 ? -16.915 8.197 -17.100 1.00 92.38 86 ASP A N 1
ATOM 678 C CA . ASP A 1 86 ? -16.999 9.527 -16.479 1.00 92.38 86 ASP A CA 1
ATOM 679 C C . ASP A 1 86 ? -16.599 9.522 -14.988 1.00 92.38 86 ASP A C 1
ATOM 681 O O . ASP A 1 86 ? -17.224 10.163 -14.143 1.00 92.38 86 ASP A O 1
ATOM 685 N N . TYR A 1 87 ? -15.572 8.741 -14.648 1.00 93.81 87 TYR A N 1
ATOM 686 C CA . TYR A 1 87 ? -15.123 8.509 -13.277 1.00 93.81 87 TYR A CA 1
ATOM 687 C C . TYR A 1 87 ? -13.831 9.268 -12.937 1.00 93.81 87 TYR A C 1
ATOM 689 O O . TYR A 1 87 ? -13.618 9.665 -11.796 1.00 93.81 87 TYR A O 1
ATOM 697 N N . PHE A 1 88 ? -12.961 9.501 -13.918 1.00 92.38 88 PHE A N 1
ATOM 698 C CA . PHE A 1 88 ? -11.649 10.132 -13.745 1.00 92.38 88 PHE A CA 1
ATOM 699 C C . PHE A 1 88 ? -11.634 11.639 -14.052 1.00 92.38 88 PHE A C 1
ATOM 701 O O . PHE A 1 88 ? -10.621 12.319 -13.838 1.00 92.38 88 PHE A O 1
ATOM 708 N N . GLY A 1 89 ? -12.740 12.165 -14.578 1.00 90.19 89 GLY A N 1
ATOM 709 C CA . GLY A 1 89 ? -12.894 13.567 -14.942 1.00 90.19 89 GLY A CA 1
ATOM 710 C C . GLY A 1 89 ? -11.999 13.982 -16.112 1.00 90.19 89 GLY A C 1
ATOM 711 O O . GLY A 1 89 ? -11.305 13.178 -16.729 1.00 90.19 89 GLY A O 1
ATOM 712 N N . THR A 1 90 ? -11.964 15.281 -16.412 1.00 90.50 90 THR A N 1
ATOM 713 C CA . THR A 1 90 ? -11.295 15.824 -17.614 1.00 90.50 90 THR A CA 1
ATOM 714 C C . THR A 1 90 ? -9.781 15.606 -17.660 1.00 90.50 90 THR A C 1
ATOM 716 O O . THR A 1 90 ? -9.179 15.664 -18.730 1.00 90.50 90 THR A O 1
ATOM 719 N N . ALA A 1 91 ? -9.148 15.357 -16.513 1.00 90.19 91 ALA A N 1
ATOM 720 C CA . ALA A 1 91 ? -7.722 15.053 -16.431 1.00 90.19 91 ALA A CA 1
ATOM 721 C C . ALA A 1 91 ? -7.407 13.561 -16.657 1.00 90.19 91 ALA A C 1
ATOM 723 O O . ALA A 1 91 ? -6.229 13.199 -16.716 1.00 90.19 91 ALA A O 1
ATOM 724 N N . HIS A 1 92 ? -8.437 12.711 -16.768 1.00 93.38 92 HIS A N 1
ATOM 725 C CA . HIS A 1 92 ? -8.347 11.250 -16.757 1.00 93.38 92 HIS A CA 1
ATOM 726 C C . HIS A 1 92 ? -7.508 10.751 -15.577 1.00 93.38 92 HIS A C 1
ATOM 728 O O . HIS A 1 92 ? -6.636 9.897 -15.743 1.00 93.38 92 HIS A O 1
ATOM 734 N N . THR A 1 93 ? -7.713 11.325 -14.386 1.00 94.06 93 THR A N 1
ATOM 735 C CA . THR A 1 93 ? -6.922 10.963 -13.211 1.00 94.06 93 THR A CA 1
ATOM 736 C C . THR A 1 93 ? -7.746 10.578 -12.000 1.00 94.06 93 THR A C 1
ATOM 738 O O . THR A 1 93 ? -8.761 11.200 -11.711 1.00 94.06 93 THR A O 1
ATOM 741 N N . VAL A 1 94 ? -7.220 9.642 -11.217 1.00 95.12 94 VAL A N 1
ATOM 742 C CA . VAL A 1 94 ? -7.692 9.339 -9.866 1.00 95.12 94 VAL A CA 1
ATOM 743 C C . VAL A 1 94 ? -6.585 9.665 -8.867 1.00 95.12 94 VAL A C 1
ATOM 745 O O . VAL A 1 94 ? -5.400 9.457 -9.138 1.00 95.12 94 VAL A O 1
ATOM 748 N N . THR A 1 95 ? -6.973 10.204 -7.719 1.00 94.56 95 THR A N 1
ATOM 749 C CA . THR A 1 95 ? -6.052 10.531 -6.631 1.00 94.56 95 THR A CA 1
ATOM 750 C C . THR A 1 95 ? -6.177 9.506 -5.519 1.00 94.56 95 THR A C 1
ATOM 752 O O . THR A 1 95 ? -7.285 9.102 -5.160 1.00 94.56 95 THR A O 1
ATOM 755 N N . HIS A 1 96 ? -5.030 9.136 -4.968 1.00 94.75 96 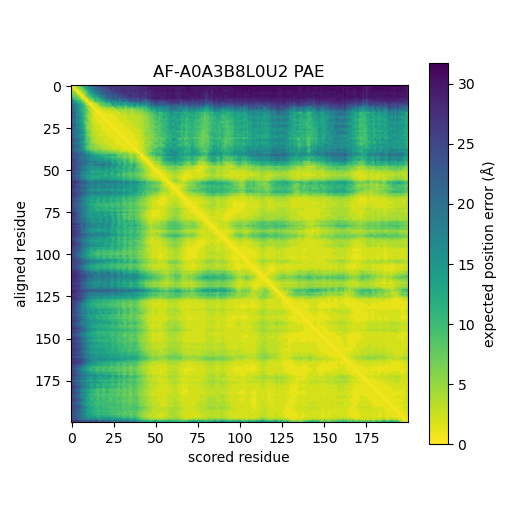HIS A N 1
ATOM 756 C CA . HIS A 1 96 ? -4.866 8.176 -3.891 1.00 94.75 96 HIS A CA 1
ATOM 757 C C . HIS A 1 96 ? -4.061 8.805 -2.766 1.00 94.75 96 HIS A C 1
ATOM 759 O O . HIS A 1 96 ? -3.061 9.471 -3.037 1.00 94.75 96 HIS A O 1
ATOM 765 N N . THR A 1 97 ? -4.468 8.579 -1.521 1.00 96.12 97 THR A N 1
ATOM 766 C CA . THR A 1 97 ? -3.734 9.075 -0.351 1.00 96.12 97 THR A CA 1
ATOM 767 C C . THR A 1 97 ? -3.159 7.935 0.478 1.00 96.12 97 THR A C 1
ATOM 769 O O . THR A 1 97 ? -3.792 6.892 0.663 1.00 96.12 97 THR A O 1
ATOM 772 N N . THR A 1 98 ? -1.931 8.118 0.954 1.00 97.25 98 THR A N 1
ATOM 773 C CA . THR A 1 98 ? -1.250 7.162 1.829 1.00 97.25 98 THR A CA 1
ATOM 774 C C . THR A 1 98 ? -0.993 7.767 3.202 1.00 97.25 98 THR A C 1
ATOM 776 O O . THR A 1 98 ? -0.698 8.955 3.337 1.00 97.25 98 THR A O 1
ATOM 779 N N . ASN A 1 99 ? -1.093 6.932 4.232 1.00 96.69 99 ASN A N 1
ATOM 780 C CA . ASN A 1 99 ? -0.774 7.291 5.609 1.00 96.69 99 ASN A CA 1
ATOM 781 C C . ASN A 1 99 ? 0.744 7.338 5.861 1.00 96.69 99 ASN A C 1
ATOM 783 O O . ASN A 1 99 ? 1.549 7.105 4.951 1.00 96.69 99 ASN A O 1
ATOM 787 N N . SER A 1 100 ? 1.143 7.606 7.109 1.00 95.62 100 SER A N 1
ATOM 788 C CA . SER A 1 100 ? 2.553 7.733 7.506 1.00 95.62 100 SER A CA 1
ATOM 789 C C . SER A 1 100 ? 3.403 6.471 7.304 1.00 95.62 100 SER A C 1
ATOM 791 O O . SER A 1 100 ? 4.631 6.541 7.346 1.00 95.62 100 SER A O 1
ATOM 793 N N . LEU A 1 101 ? 2.767 5.329 7.029 1.00 95.00 101 LEU A N 1
ATOM 794 C CA . LEU A 1 101 ? 3.412 4.047 6.749 1.00 95.00 101 LEU A CA 1
ATOM 795 C C . LEU A 1 101 ? 3.341 3.643 5.267 1.00 95.00 101 LEU A C 1
ATOM 797 O O . LEU A 1 101 ? 3.858 2.589 4.899 1.00 95.00 101 LEU A O 1
ATOM 801 N N . GLY A 1 102 ? 2.720 4.456 4.406 1.00 96.06 102 GLY A N 1
ATOM 802 C CA . GLY A 1 102 ? 2.590 4.150 2.979 1.00 96.06 102 GLY A CA 1
ATOM 803 C C . GLY A 1 102 ? 1.405 3.247 2.627 1.00 96.06 102 GLY A C 1
ATOM 804 O O . GLY A 1 102 ? 1.384 2.649 1.549 1.00 96.06 102 GLY A O 1
ATOM 805 N N . PHE A 1 103 ? 0.407 3.131 3.501 1.00 97.12 103 PHE A N 1
ATOM 806 C CA . PHE A 1 103 ? -0.802 2.336 3.267 1.00 97.12 103 PHE A CA 1
ATOM 807 C C . PHE A 1 103 ? -2.023 3.228 3.036 1.00 97.12 103 PHE A C 1
ATOM 809 O O . PHE A 1 103 ? -2.031 4.396 3.415 1.00 97.12 103 PHE A O 1
ATOM 816 N N . ARG A 1 104 ? -3.054 2.695 2.376 1.00 95.12 104 ARG A N 1
ATOM 817 C CA . ARG A 1 104 ? -4.275 3.451 2.055 1.00 95.12 104 ARG A CA 1
ATOM 818 C C . ARG A 1 104 ? -5.163 3.636 3.276 1.00 95.12 104 ARG A C 1
ATOM 820 O O . ARG A 1 104 ? -5.328 2.720 4.081 1.00 95.12 104 ARG A O 1
ATOM 827 N N . GLY A 1 105 ? -5.852 4.773 3.302 1.00 93.00 105 GLY A N 1
ATOM 828 C CA . GLY A 1 105 ? -6.855 5.096 4.309 1.00 93.00 105 GLY A CA 1
ATOM 829 C C . GLY A 1 105 ? -6.307 5.986 5.417 1.00 93.00 105 GLY A C 1
ATOM 830 O O . GLY A 1 105 ? -5.293 6.660 5.254 1.00 93.00 105 GLY A O 1
ATOM 831 N N . ASN A 1 106 ? -7.021 6.008 6.540 1.00 93.12 106 ASN A N 1
ATOM 832 C CA . ASN A 1 106 ? -6.654 6.827 7.690 1.00 93.12 106 ASN A CA 1
ATOM 833 C C . ASN A 1 106 ? -5.318 6.380 8.303 1.00 93.12 106 ASN A C 1
ATOM 835 O O . ASN A 1 106 ? -4.803 5.296 8.016 1.00 93.12 106 ASN A O 1
ATOM 839 N N . GLU A 1 107 ? -4.778 7.216 9.190 1.00 96.12 107 GLU A N 1
ATOM 840 C CA . GLU A 1 107 ? -3.594 6.858 9.962 1.00 96.12 107 GLU A CA 1
ATOM 841 C C . GLU A 1 107 ? -3.844 5.589 10.779 1.00 96.12 107 GLU A C 1
ATOM 843 O O . GLU A 1 107 ? -4.890 5.441 11.420 1.00 96.12 107 GLU A O 1
ATOM 848 N N . PHE A 1 108 ? -2.899 4.653 10.720 1.00 96.69 108 PHE A N 1
ATOM 849 C CA . PHE A 1 108 ? -3.015 3.408 11.470 1.00 96.69 108 PHE A CA 1
ATOM 850 C C . PHE A 1 108 ? -2.531 3.645 12.905 1.00 96.69 108 PHE A C 1
ATOM 852 O O . PHE A 1 108 ? -1.616 4.443 13.108 1.00 96.69 108 PHE A O 1
ATOM 859 N N . PRO A 1 109 ? -3.084 2.949 13.916 1.00 96.50 109 PRO A N 1
ATOM 860 C CA . PRO A 1 109 ? -2.599 3.021 15.290 1.00 96.50 109 PRO A CA 1
ATOM 861 C C . PRO A 1 109 ? -1.309 2.196 15.434 1.00 96.50 109 PRO A C 1
ATOM 863 O O . PRO A 1 109 ? -1.228 1.250 16.214 1.00 96.50 109 PRO A O 1
ATOM 866 N N . LEU A 1 110 ? -0.315 2.521 14.610 1.00 96.06 110 LEU A N 1
ATOM 867 C CA . LEU A 1 110 ? 1.012 1.934 14.553 1.00 96.06 110 LEU A CA 1
ATOM 868 C C . LEU A 1 110 ? 2.032 3.071 14.500 1.00 96.06 110 LEU A C 1
ATOM 870 O O . LEU A 1 110 ? 1.806 4.093 13.859 1.00 96.06 110 LEU A O 1
ATOM 874 N N . GLN A 1 111 ? 3.170 2.881 15.153 1.00 93.38 111 GLN A N 1
ATOM 875 C CA . GLN A 1 111 ? 4.283 3.822 15.134 1.00 93.38 111 GLN A CA 1
ATOM 876 C C . GLN A 1 111 ? 5.587 3.077 14.879 1.00 93.38 111 GLN A C 1
ATOM 878 O O . GLN A 1 111 ? 5.839 2.030 15.475 1.00 93.38 111 GLN A O 1
ATOM 883 N N . GLU A 1 112 ? 6.426 3.631 14.008 1.00 91.31 112 GLU A N 1
ATOM 884 C CA . GLU A 1 112 ? 7.789 3.147 13.812 1.00 91.31 112 GLU A CA 1
ATOM 885 C C . GLU A 1 112 ? 8.732 3.891 14.765 1.00 91.31 112 GLU A C 1
ATOM 887 O O . GLU A 1 112 ? 8.766 5.123 14.805 1.00 91.31 112 GLU A O 1
ATOM 892 N N . ASN A 1 113 ? 9.465 3.142 15.588 1.00 89.88 113 ASN A N 1
ATOM 893 C CA . ASN A 1 113 ? 10.431 3.707 16.521 1.00 89.88 113 ASN A CA 1
ATOM 894 C C . ASN A 1 113 ? 11.777 4.006 15.832 1.00 89.88 113 ASN A C 1
ATOM 896 O O . ASN A 1 113 ? 11.986 3.717 14.656 1.00 89.88 113 ASN A O 1
ATOM 900 N N . ARG A 1 114 ? 12.722 4.592 16.580 1.00 87.94 114 ARG A N 1
ATOM 901 C CA . ARG A 1 114 ? 14.050 4.964 16.051 1.00 87.94 114 ARG A CA 1
ATOM 902 C C . ARG A 1 114 ? 14.867 3.774 15.540 1.00 87.94 114 ARG A C 1
ATOM 904 O O . ARG A 1 114 ? 15.733 3.975 14.697 1.00 87.94 114 ARG A O 1
ATOM 911 N N . ASP A 1 115 ? 14.576 2.574 16.031 1.00 87.75 115 ASP A N 1
ATOM 912 C CA . ASP A 1 115 ? 15.247 1.332 15.645 1.00 87.75 115 ASP A CA 1
ATOM 913 C C . ASP A 1 115 ? 14.548 0.637 14.460 1.00 87.75 115 ASP A C 1
ATOM 915 O O . ASP A 1 115 ? 14.925 -0.467 14.066 1.00 87.75 115 ASP A O 1
ATOM 919 N N . GLY A 1 116 ? 13.515 1.265 13.887 1.00 86.12 116 GLY A N 1
ATOM 920 C CA . GLY A 1 116 ? 12.755 0.743 12.753 1.00 86.12 116 GLY A CA 1
ATOM 921 C C . GLY A 1 116 ? 11.784 -0.388 13.106 1.00 86.12 116 GLY A C 1
ATOM 922 O O . GLY A 1 116 ? 11.330 -1.118 12.213 1.00 86.12 116 GLY A O 1
ATOM 923 N N . GLN A 1 117 ? 11.483 -0.573 14.396 1.00 89.88 117 GLN A N 1
ATOM 924 C CA . GLN A 1 117 ? 10.462 -1.508 14.867 1.00 89.88 117 GLN A CA 1
ATOM 925 C C . GLN A 1 117 ? 9.100 -0.823 14.899 1.00 89.88 117 GLN A C 1
ATOM 927 O O . GLN A 1 117 ? 8.979 0.336 15.297 1.00 89.88 117 GLN A O 1
ATOM 932 N N . VAL A 1 118 ? 8.077 -1.564 14.485 1.00 93.75 118 VAL A N 1
ATOM 933 C CA . VAL A 1 118 ? 6.698 -1.090 14.433 1.00 93.75 118 VAL A CA 1
ATOM 934 C C . VAL A 1 118 ? 5.956 -1.627 15.644 1.00 93.75 118 VAL A C 1
ATOM 936 O O . VAL A 1 118 ? 5.937 -2.834 15.872 1.00 93.75 118 VAL A O 1
ATOM 939 N N . GLU A 1 119 ? 5.324 -0.730 16.390 1.00 94.19 119 GLU A N 1
ATOM 940 C CA . GLU A 1 119 ? 4.559 -1.061 17.590 1.00 94.19 119 GLU A CA 1
ATOM 941 C C . GLU A 1 119 ? 3.177 -0.393 17.557 1.00 94.19 119 GLU A C 1
ATOM 943 O O . GLU A 1 119 ? 3.012 0.634 16.890 1.00 94.19 119 GLU A O 1
ATOM 948 N N . PRO A 1 120 ? 2.176 -0.934 18.272 1.00 94.75 120 PRO A N 1
ATOM 949 C CA . PRO A 1 120 ? 0.871 -0.295 18.407 1.00 94.75 120 PRO A CA 1
ATOM 950 C C . PRO A 1 120 ? 0.989 1.084 19.058 1.00 94.75 120 PRO A C 1
ATOM 952 O O . PRO A 1 120 ? 1.698 1.252 20.052 1.00 94.75 120 PRO A O 1
ATOM 955 N N . SER A 1 121 ? 0.254 2.062 18.535 1.00 92.38 121 SER A N 1
ATOM 956 C CA . SER A 1 121 ? 0.102 3.371 19.165 1.00 92.38 121 SER A CA 1
ATOM 957 C C . SER A 1 121 ? -1.270 3.469 19.838 1.00 92.38 121 SER A C 1
ATOM 959 O O . SER A 1 121 ? -2.323 3.393 19.208 1.00 92.38 121 SER A O 1
ATOM 961 N N . GLY A 1 122 ? -1.263 3.623 21.163 1.00 87.50 122 GLY A N 1
ATOM 962 C CA . GLY A 1 122 ? -2.483 3.747 21.962 1.00 87.50 122 GLY A CA 1
ATOM 963 C C . GLY A 1 122 ? -3.211 2.426 22.246 1.00 87.50 122 GLY A C 1
ATOM 964 O O . GLY A 1 122 ? -2.719 1.331 21.979 1.00 87.50 122 GLY A O 1
ATOM 965 N N . ALA A 1 123 ? -4.387 2.540 22.867 1.00 86.94 123 ALA A N 1
ATOM 966 C CA . ALA A 1 123 ? -5.212 1.395 23.244 1.00 86.94 123 ALA A CA 1
ATOM 967 C C . ALA A 1 123 ? -6.082 0.916 22.072 1.00 86.94 123 ALA A C 1
ATOM 969 O O . ALA A 1 123 ? -6.591 1.728 21.298 1.00 86.94 123 ALA A O 1
ATOM 970 N N . ARG A 1 124 ? -6.309 -0.401 21.979 1.00 90.75 124 ARG A N 1
ATOM 971 C CA . ARG A 1 124 ? -7.244 -0.995 21.012 1.00 90.75 124 ARG A CA 1
ATOM 972 C C . ARG A 1 124 ? -8.692 -0.666 21.422 1.00 90.75 124 ARG A C 1
ATOM 974 O O . ARG A 1 124 ? -9.106 -1.097 22.499 1.00 90.75 124 ARG A O 1
ATOM 981 N N . PRO A 1 125 ? -9.459 0.085 20.611 1.00 90.06 125 PRO A N 1
ATOM 982 C CA . PRO A 1 125 ? -10.863 0.357 20.896 1.00 90.06 125 PRO A CA 1
ATOM 983 C C . PRO A 1 125 ? -11.710 -0.914 20.753 1.00 90.06 125 PRO A C 1
ATOM 985 O O . PRO A 1 125 ? -11.356 -1.819 19.995 1.00 90.06 125 PRO A O 1
ATOM 988 N N . ASP A 1 126 ? -12.862 -0.958 21.431 1.00 93.81 126 ASP A N 1
ATOM 989 C CA . ASP A 1 126 ? -13.846 -2.035 21.258 1.00 93.81 126 ASP A CA 1
ATOM 990 C C . ASP A 1 126 ? -14.525 -1.928 19.882 1.00 93.81 126 ASP A C 1
ATOM 992 O O . ASP A 1 126 ? -15.548 -1.268 19.686 1.00 93.81 126 ASP A O 1
ATOM 996 N N . SER A 1 127 ? -13.902 -2.558 18.894 1.00 95.38 127 SER A N 1
ATOM 997 C CA . SER A 1 127 ? -14.313 -2.552 17.496 1.00 95.38 127 SER A CA 1
ATOM 998 C C . SER A 1 127 ? -13.943 -3.878 16.846 1.00 95.38 127 SER A C 1
ATOM 1000 O O . SER A 1 127 ? -13.025 -4.563 17.294 1.00 95.38 127 SER A O 1
ATOM 1002 N N . LEU A 1 128 ? -14.666 -4.249 15.789 1.00 97.31 128 LEU A N 1
ATOM 1003 C CA . LEU A 1 128 ? -14.246 -5.361 14.945 1.00 97.31 128 LEU A CA 1
ATOM 1004 C C . LEU A 1 128 ? -13.138 -4.867 14.014 1.00 97.31 128 LEU A C 1
ATOM 1006 O O . LEU A 1 128 ? -13.384 -4.022 13.154 1.00 97.31 128 LEU A O 1
ATOM 1010 N N . ARG A 1 129 ? -11.937 -5.410 14.167 1.00 97.62 129 ARG A N 1
ATOM 1011 C CA . ARG A 1 129 ? -10.748 -5.014 13.425 1.00 97.62 129 ARG A CA 1
ATOM 1012 C C . ARG A 1 129 ? -10.432 -6.014 12.324 1.00 97.62 129 ARG A C 1
ATOM 1014 O O . ARG A 1 129 ? -10.136 -7.178 12.590 1.00 97.62 129 ARG A O 1
ATOM 1021 N N . ILE A 1 130 ? -10.457 -5.538 11.084 1.00 98.31 130 ILE A N 1
ATOM 1022 C CA . ILE A 1 130 ? -10.231 -6.354 9.893 1.00 98.31 130 ILE A CA 1
ATOM 1023 C C . ILE A 1 130 ? -9.011 -5.836 9.141 1.00 98.31 130 ILE A C 1
ATOM 1025 O O . ILE A 1 130 ? -8.955 -4.679 8.725 1.00 98.31 130 ILE A O 1
ATOM 1029 N N . VAL A 1 131 ? -8.039 -6.714 8.935 1.00 98.56 131 VAL A N 1
ATOM 1030 C CA . VAL A 1 131 ? -6.837 -6.437 8.146 1.00 98.56 131 VAL A CA 1
ATOM 1031 C C . VAL A 1 131 ? -6.999 -7.029 6.753 1.00 98.56 131 VAL A C 1
ATOM 1033 O O . VAL A 1 131 ? -7.353 -8.196 6.614 1.00 98.56 131 VAL A O 1
ATOM 1036 N N . PHE A 1 132 ? -6.700 -6.237 5.727 1.00 98.69 132 PHE A N 1
ATOM 1037 C CA . PHE A 1 132 ? -6.688 -6.665 4.332 1.00 98.69 132 PHE A CA 1
ATOM 1038 C C . PHE A 1 132 ? -5.257 -6.638 3.805 1.00 98.69 132 PHE A C 1
ATOM 1040 O O . PHE A 1 132 ? -4.653 -5.571 3.743 1.00 98.69 132 PHE A O 1
ATOM 1047 N N . LEU A 1 133 ? -4.728 -7.798 3.424 1.00 98.50 133 LEU A N 1
ATOM 1048 C CA . LEU A 1 133 ? -3.409 -7.962 2.814 1.00 98.50 133 LEU A CA 1
ATOM 1049 C C . LEU A 1 133 ? -3.566 -8.248 1.319 1.00 98.50 133 LEU A C 1
ATOM 1051 O O . LEU A 1 133 ? -4.421 -9.051 0.941 1.00 98.50 133 LEU A O 1
ATOM 1055 N N . GLY A 1 134 ? -2.701 -7.670 0.490 1.00 97.12 134 GLY A N 1
ATOM 1056 C CA . GLY A 1 134 ? -2.632 -8.026 -0.923 1.00 97.12 134 GLY A CA 1
ATOM 1057 C C . GLY A 1 134 ? -2.003 -6.952 -1.797 1.00 97.12 134 GLY A C 1
ATOM 1058 O O . GLY A 1 134 ? -1.168 -6.172 -1.339 1.00 97.12 134 GLY A O 1
ATOM 1059 N N . ASP A 1 135 ? -2.387 -6.953 -3.066 1.00 97.06 135 ASP A N 1
ATOM 1060 C CA . ASP A 1 135 ? -1.721 -6.221 -4.136 1.00 97.06 135 ASP A CA 1
ATOM 1061 C C . ASP A 1 135 ? -2.445 -4.911 -4.529 1.00 97.06 135 ASP A C 1
ATOM 1063 O O . ASP A 1 135 ? -3.039 -4.219 -3.690 1.00 97.06 135 ASP A O 1
ATOM 1067 N N . SER A 1 136 ? -2.392 -4.545 -5.817 1.00 95.75 136 SER A N 1
ATOM 1068 C CA . SER A 1 136 ? -3.088 -3.385 -6.384 1.00 95.75 136 SER A CA 1
ATOM 1069 C C . SER A 1 136 ? -4.612 -3.469 -6.251 1.00 95.75 136 SER A C 1
ATOM 1071 O O . SER A 1 136 ? -5.270 -2.428 -6.149 1.00 95.75 136 SER A O 1
ATOM 1073 N N . VAL A 1 137 ? -5.186 -4.676 -6.192 1.00 96.94 137 VAL A N 1
ATOM 1074 C CA . VAL A 1 137 ? -6.625 -4.874 -5.984 1.00 96.94 137 VAL A CA 1
ATOM 1075 C C . VAL A 1 137 ? -7.004 -4.471 -4.563 1.00 96.94 137 VAL A C 1
ATOM 1077 O O . VAL A 1 137 ? -7.956 -3.711 -4.377 1.00 96.94 137 VAL A O 1
ATOM 1080 N N . THR A 1 138 ? -6.236 -4.912 -3.561 1.00 98.06 138 THR A N 1
ATOM 1081 C CA . THR A 1 138 ? -6.408 -4.489 -2.159 1.00 98.06 138 THR A CA 1
ATOM 1082 C C . THR A 1 138 ? -6.210 -2.995 -2.018 1.00 98.06 138 THR A C 1
ATOM 1084 O O . THR A 1 138 ? -7.066 -2.319 -1.450 1.00 98.06 138 THR A O 1
ATOM 1087 N N . PHE A 1 139 ? -5.133 -2.467 -2.606 1.00 97.38 139 PHE A N 1
ATOM 1088 C CA . PHE A 1 139 ? -4.821 -1.039 -2.603 1.00 97.38 139 PHE A CA 1
ATOM 1089 C C . PHE A 1 139 ? -5.971 -0.201 -3.179 1.00 97.38 139 PHE A C 1
ATOM 1091 O O . PHE A 1 139 ? -6.179 0.935 -2.758 1.00 97.38 139 PHE A O 1
ATOM 1098 N N . GLY A 1 140 ? -6.744 -0.760 -4.114 1.00 96.56 140 GLY A N 1
ATOM 1099 C CA . GLY A 1 140 ? -7.787 -0.037 -4.829 1.00 96.56 140 GLY A CA 1
ATOM 1100 C C . GLY A 1 140 ? -7.186 0.880 -5.887 1.00 96.56 140 GLY A C 1
ATOM 1101 O O . GLY A 1 140 ? -7.498 2.073 -5.966 1.00 96.56 140 GLY A O 1
ATOM 1102 N N . GLU A 1 141 ? -6.270 0.338 -6.685 1.00 94.81 141 GLU A N 1
ATOM 1103 C CA . GLU A 1 141 ? -5.777 1.031 -7.867 1.00 94.81 141 GLU A CA 1
ATOM 1104 C C . GLU A 1 141 ? -6.940 1.327 -8.828 1.00 94.81 141 GLU A C 1
ATOM 1106 O O . GLU A 1 141 ? -7.805 0.485 -9.064 1.00 94.81 141 GLU A O 1
ATOM 1111 N N . GLY A 1 142 ? -7.002 2.553 -9.348 1.00 93.62 142 GLY A N 1
ATOM 1112 C CA . GLY A 1 142 ? -8.084 2.973 -10.243 1.00 93.62 142 GLY A CA 1
ATOM 1113 C C . GLY A 1 142 ? -9.385 3.397 -9.573 1.00 93.62 142 GLY A C 1
ATOM 1114 O O . GLY A 1 142 ? -10.323 3.732 -10.288 1.00 93.62 142 GLY A O 1
ATOM 1115 N N . VAL A 1 143 ? -9.453 3.447 -8.238 1.00 95.62 143 VAL A N 1
ATOM 1116 C CA . VAL A 1 143 ? -10.625 3.973 -7.520 1.00 95.62 143 VAL A CA 1
ATOM 1117 C C . VAL A 1 143 ? -10.254 5.033 -6.485 1.00 95.62 143 VAL A C 1
ATOM 1119 O O . VAL A 1 143 ? -9.140 5.037 -5.954 1.00 95.62 143 VAL A O 1
ATOM 1122 N N . HIS A 1 144 ? -11.185 5.949 -6.212 1.00 94.69 144 HIS A N 1
ATOM 1123 C CA . HIS A 1 144 ? -11.083 6.900 -5.107 1.00 94.69 144 HIS A CA 1
ATOM 1124 C C . HIS A 1 144 ? -10.982 6.165 -3.765 1.00 94.69 144 HIS A C 1
ATOM 1126 O O . HIS A 1 144 ? -11.450 5.034 -3.624 1.00 94.69 144 HIS A O 1
ATOM 1132 N N . ASP A 1 145 ? -10.422 6.820 -2.746 1.00 93.88 145 ASP A N 1
ATOM 1133 C CA . ASP A 1 145 ? -10.213 6.201 -1.428 1.00 93.88 145 ASP A CA 1
ATOM 1134 C C . ASP A 1 145 ? -11.522 5.674 -0.802 1.00 93.88 145 ASP A C 1
ATOM 1136 O O . ASP A 1 145 ? -11.553 4.581 -0.229 1.00 93.88 145 ASP A O 1
ATOM 1140 N N . SER A 1 146 ? -12.635 6.390 -0.999 1.00 94.12 146 SER A N 1
ATOM 1141 C CA . SER A 1 146 ? -13.977 5.970 -0.565 1.00 94.12 146 SER A CA 1
ATOM 1142 C C . SER A 1 146 ? -14.538 4.769 -1.331 1.00 94.12 146 SER A C 1
ATOM 1144 O O . SER A 1 146 ? -15.461 4.107 -0.858 1.00 94.12 146 SER A O 1
ATOM 1146 N N . ASP A 1 147 ? -14.003 4.496 -2.519 1.00 96.38 147 ASP A N 1
ATOM 1147 C CA . ASP A 1 147 ? -14.501 3.480 -3.441 1.00 96.38 147 ASP A CA 1
ATOM 1148 C C . ASP A 1 147 ? -13.709 2.175 -3.397 1.00 96.38 147 ASP A C 1
ATOM 1150 O O . ASP A 1 147 ? -14.139 1.183 -3.993 1.00 96.38 147 ASP A O 1
ATOM 1154 N N . THR A 1 148 ? -12.607 2.140 -2.644 1.00 97.44 148 THR A N 1
ATOM 1155 C CA . THR A 1 148 ? -11.881 0.897 -2.369 1.00 97.44 148 THR A CA 1
ATOM 1156 C C . THR A 1 148 ? -12.832 -0.143 -1.776 1.00 97.44 148 THR A C 1
ATOM 1158 O O . THR A 1 148 ? -13.697 0.164 -0.944 1.00 97.44 148 THR A O 1
ATOM 1161 N N . PHE A 1 149 ? -12.696 -1.407 -2.192 1.00 97.81 149 PHE A N 1
ATOM 1162 C CA . PHE A 1 149 ? -13.574 -2.450 -1.658 1.00 97.81 149 PHE A CA 1
ATOM 1163 C C . PHE A 1 149 ? -13.376 -2.610 -0.145 1.00 97.81 149 PHE A C 1
ATOM 1165 O O . PHE A 1 149 ? -14.347 -2.872 0.557 1.00 97.81 149 PHE A O 1
ATOM 1172 N N . VAL A 1 150 ? -12.156 -2.386 0.357 1.00 98.00 150 VAL A N 1
ATOM 1173 C CA . VAL A 1 150 ? -11.829 -2.404 1.787 1.00 98.00 150 VAL A CA 1
ATOM 1174 C C . VAL A 1 150 ? -12.699 -1.402 2.549 1.00 98.00 150 VAL A C 1
ATOM 1176 O O . VAL A 1 150 ? -13.393 -1.785 3.494 1.00 98.00 150 VAL A O 1
ATOM 1179 N N . GLN A 1 151 ? -12.757 -0.150 2.082 1.00 97.19 151 GLN A N 1
ATOM 1180 C CA . GLN A 1 151 ? -13.572 0.885 2.715 1.00 97.19 151 GLN A CA 1
ATOM 1181 C C . GLN A 1 151 ? -15.069 0.568 2.631 1.00 97.19 151 GLN A C 1
ATOM 1183 O O . GLN A 1 151 ? -15.798 0.688 3.620 1.00 97.19 151 GLN A O 1
ATOM 1188 N N . ARG A 1 152 ? -15.536 0.091 1.471 1.00 97.25 152 ARG A N 1
ATOM 1189 C CA . ARG A 1 152 ? -16.941 -0.296 1.273 1.00 97.25 152 ARG A CA 1
ATOM 1190 C C . ARG A 1 152 ? -17.350 -1.482 2.148 1.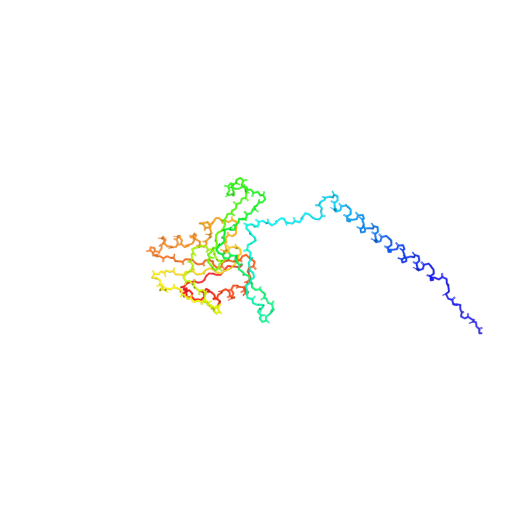00 97.25 152 ARG A C 1
ATOM 1192 O O . ARG A 1 152 ? -18.481 -1.506 2.635 1.00 97.25 152 ARG A O 1
ATOM 1199 N N . VAL A 1 153 ? -16.462 -2.455 2.359 1.00 97.00 153 VAL A N 1
ATOM 1200 C CA . VAL A 1 153 ? -16.694 -3.585 3.271 1.00 97.00 153 VAL A CA 1
ATOM 1201 C C . VAL A 1 153 ? -16.805 -3.087 4.706 1.00 97.00 153 VAL A C 1
ATOM 1203 O O . VAL A 1 153 ? -17.785 -3.428 5.364 1.00 97.00 153 VAL A O 1
ATOM 1206 N N . GLY A 1 154 ? -15.879 -2.239 5.166 1.00 96.69 154 GLY A N 1
ATOM 1207 C CA . GLY A 1 154 ? -15.919 -1.665 6.515 1.00 96.69 154 GLY A CA 1
ATOM 1208 C C . GLY A 1 154 ? -17.228 -0.931 6.800 1.00 96.69 154 GLY A C 1
ATOM 1209 O O . GLY A 1 154 ? -17.918 -1.243 7.771 1.00 96.69 154 GLY A O 1
ATOM 1210 N N . GLN A 1 155 ? -17.632 -0.035 5.895 1.00 96.31 155 GLN A N 1
ATOM 1211 C CA . GLN A 1 155 ? -18.888 0.711 6.010 1.00 96.31 155 GLN A CA 1
ATOM 1212 C C . GLN A 1 155 ? -20.110 -0.215 6.051 1.00 96.31 155 GLN A C 1
ATOM 1214 O O . GLN A 1 155 ? -20.913 -0.151 6.982 1.00 96.31 155 GLN A O 1
ATOM 1219 N N . ARG A 1 156 ? -20.247 -1.112 5.065 1.00 97.62 156 ARG A N 1
ATOM 1220 C CA . ARG A 1 156 ? -21.413 -2.005 4.962 1.00 97.62 156 ARG A CA 1
ATOM 1221 C C . ARG A 1 156 ? -21.503 -2.972 6.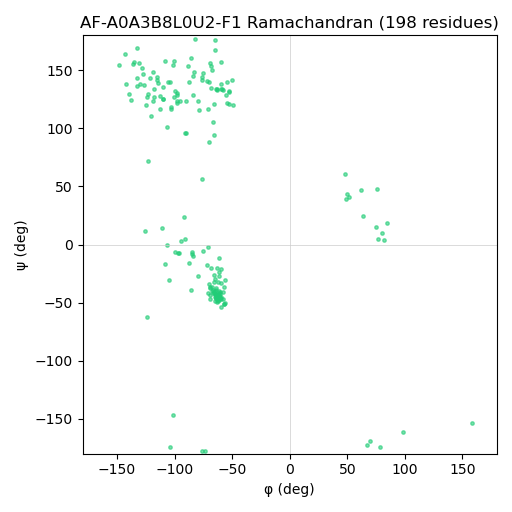137 1.00 97.62 156 ARG A C 1
ATOM 1223 O O . ARG A 1 156 ? -22.604 -3.244 6.615 1.00 97.62 156 ARG A O 1
ATOM 1230 N N . LEU A 1 157 ? -20.368 -3.498 6.593 1.00 97.69 157 LEU A N 1
ATOM 1231 C CA . LEU A 1 157 ? -20.326 -4.424 7.715 1.00 97.69 157 LEU A CA 1
ATOM 1232 C C . LEU A 1 157 ? -20.635 -3.711 9.034 1.00 97.69 157 LEU A C 1
ATOM 1234 O O . LEU A 1 157 ? -21.429 -4.232 9.813 1.00 97.69 157 LEU A O 1
ATOM 1238 N N . GLY A 1 158 ? -20.100 -2.505 9.243 1.00 97.38 158 GLY A N 1
ATOM 1239 C CA . GLY A 1 158 ? -20.422 -1.681 10.410 1.00 97.38 158 GLY A CA 1
ATOM 1240 C C . GLY A 1 158 ? -21.915 -1.379 10.504 1.00 97.38 158 GLY A C 1
ATOM 1241 O O . GLY A 1 158 ? -22.529 -1.617 11.543 1.00 97.38 158 GLY A O 1
ATOM 1242 N N . THR A 1 159 ? -22.538 -0.972 9.391 1.00 97.62 159 THR A N 1
ATOM 1243 C CA . THR A 1 159 ? -23.995 -0.778 9.327 1.00 97.62 159 THR A CA 1
ATOM 1244 C C . THR A 1 159 ? -24.760 -2.066 9.630 1.00 97.62 159 THR A C 1
ATOM 1246 O O . THR A 1 159 ? -25.718 -2.041 10.396 1.00 97.62 159 THR A O 1
ATOM 1249 N N . ARG A 1 160 ? -24.351 -3.202 9.052 1.00 97.94 160 ARG A N 1
ATOM 1250 C CA . ARG A 1 160 ? -25.064 -4.478 9.211 1.00 97.94 160 ARG A CA 1
ATOM 1251 C C . ARG A 1 160 ? -24.964 -5.054 10.623 1.00 97.94 160 ARG A C 1
ATOM 1253 O O . ARG A 1 160 ? -25.915 -5.680 11.078 1.00 97.94 160 ARG A O 1
ATOM 1260 N N . LEU A 1 161 ? -23.820 -4.891 11.283 1.00 97.00 161 LEU A N 1
ATOM 1261 C CA . LEU A 1 161 ? -23.587 -5.414 12.630 1.00 97.00 161 LEU A CA 1
ATOM 1262 C C . LEU A 1 161 ? -24.040 -4.451 13.733 1.00 97.00 161 LEU A C 1
ATOM 1264 O O . LEU A 1 161 ? -24.134 -4.868 14.883 1.00 97.00 161 LEU A O 1
ATOM 1268 N N . GLY A 1 162 ? -24.277 -3.175 13.411 1.00 96.81 162 GLY A N 1
ATOM 1269 C CA . GLY A 1 162 ? -24.600 -2.158 14.411 1.00 96.81 162 GLY A CA 1
ATOM 1270 C C . GLY A 1 162 ? -23.464 -1.913 15.412 1.00 96.81 162 GLY A C 1
ATOM 1271 O O . GLY A 1 162 ? -23.726 -1.488 16.533 1.00 96.81 162 GLY A O 1
ATOM 1272 N N . ARG A 1 163 ? -22.210 -2.198 15.030 1.00 95.88 163 ARG A N 1
ATOM 1273 C CA . ARG A 1 163 ? -21.015 -1.968 15.857 1.00 95.88 163 ARG A CA 1
ATOM 1274 C C . ARG A 1 163 ? -19.887 -1.331 15.040 1.00 95.88 163 ARG A C 1
ATOM 1276 O O . ARG A 1 163 ? -19.864 -1.514 13.820 1.00 95.88 163 ARG A O 1
ATOM 1283 N N . PRO A 1 164 ? -18.932 -0.634 15.679 1.00 95.81 164 PRO A N 1
ATOM 1284 C CA . PRO A 1 164 ? -17.764 -0.094 14.992 1.00 95.81 164 PRO A CA 1
ATOM 1285 C C . PRO A 1 164 ? -16.946 -1.196 14.305 1.00 95.81 164 PRO A C 1
ATOM 1287 O O . PRO A 1 164 ? -16.668 -2.238 14.907 1.00 95.81 164 PRO A O 1
ATOM 1290 N N . VAL A 1 165 ? -16.557 -0.947 13.053 1.00 97.69 165 VAL A N 1
ATOM 1291 C CA . VAL A 1 165 ? -15.667 -1.808 12.264 1.00 97.69 165 VAL A CA 1
ATOM 1292 C C . VAL A 1 165 ? -14.496 -0.963 11.782 1.00 97.69 165 VAL A C 1
ATOM 1294 O O . VAL A 1 165 ? -14.693 0.016 11.063 1.00 97.69 165 VAL A O 1
ATOM 1297 N N . GLU A 1 166 ? -13.286 -1.354 12.165 1.00 97.19 166 GLU A N 1
ATOM 1298 C CA . GLU A 1 166 ? -12.046 -0.775 11.664 1.00 97.19 166 GLU A CA 1
ATOM 1299 C C . GLU A 1 166 ? -11.496 -1.657 10.545 1.00 97.19 166 GLU A C 1
ATOM 1301 O O . GLU A 1 166 ? -11.342 -2.868 10.715 1.00 97.19 166 GLU A O 1
ATOM 1306 N N . VAL A 1 167 ? -11.181 -1.053 9.401 1.00 97.81 167 VAL A N 1
ATOM 1307 C CA . VAL A 1 167 ? -10.570 -1.751 8.268 1.00 97.81 167 VAL A CA 1
ATOM 1308 C C . VAL A 1 167 ? -9.201 -1.165 7.967 1.00 97.81 167 VAL A C 1
ATOM 1310 O O . VAL A 1 167 ? -9.041 0.051 7.896 1.00 97.81 167 VAL A O 1
ATOM 1313 N N . TYR A 1 168 ? -8.222 -2.041 7.769 1.00 98.12 168 TYR A N 1
ATOM 1314 C CA . TYR A 1 168 ? -6.837 -1.664 7.519 1.00 98.12 168 TYR A CA 1
ATOM 1315 C C . TYR A 1 168 ? -6.396 -2.205 6.164 1.00 98.12 168 TYR A C 1
ATOM 1317 O O . TYR A 1 168 ? -6.280 -3.418 5.976 1.00 98.12 168 TYR A O 1
ATOM 1325 N N . ASN A 1 169 ? -6.191 -1.297 5.211 1.00 98.50 169 ASN A N 1
ATOM 1326 C CA . ASN A 1 169 ? -5.811 -1.623 3.844 1.00 98.50 169 ASN A CA 1
ATOM 1327 C C . ASN A 1 169 ? -4.286 -1.662 3.697 1.00 98.50 169 ASN A C 1
ATOM 1329 O O . ASN A 1 169 ? -3.655 -0.636 3.459 1.00 98.50 169 ASN A O 1
ATOM 1333 N N . PHE A 1 170 ? -3.705 -2.853 3.792 1.00 98.19 170 PHE A N 1
ATOM 1334 C CA . PHE A 1 170 ? -2.275 -3.084 3.589 1.00 98.19 170 PHE A CA 1
ATOM 1335 C C . PHE A 1 170 ? -1.922 -3.441 2.137 1.00 98.19 170 PHE A C 1
ATOM 1337 O O . PHE A 1 170 ? -0.900 -4.075 1.881 1.00 98.19 170 PHE A O 1
ATOM 1344 N N . GLY A 1 171 ? -2.768 -3.051 1.183 1.00 97.44 171 GLY A N 1
ATOM 1345 C CA . GLY A 1 171 ? -2.524 -3.265 -0.234 1.00 97.44 171 GLY A CA 1
ATOM 1346 C C . GLY A 1 171 ? -1.363 -2.437 -0.773 1.00 97.44 171 GLY A C 1
ATOM 1347 O O . GLY A 1 171 ? -1.287 -1.227 -0.537 1.00 97.44 171 GLY A O 1
ATOM 1348 N N . VAL A 1 172 ? -0.491 -3.064 -1.559 1.00 96.88 172 VAL A N 1
ATOM 1349 C CA . VAL A 1 172 ? 0.569 -2.377 -2.308 1.00 96.88 172 VAL A CA 1
ATOM 1350 C C . VAL A 1 172 ? 0.682 -2.999 -3.695 1.00 96.88 172 VAL A C 1
ATOM 1352 O O . VAL A 1 172 ? 0.801 -4.212 -3.838 1.00 96.88 172 VAL A O 1
ATOM 1355 N N . GLY A 1 173 ? 0.678 -2.166 -4.738 1.00 95.06 173 GLY A N 1
ATOM 1356 C CA . GLY A 1 173 ? 0.789 -2.644 -6.117 1.00 95.06 173 GLY A CA 1
ATOM 1357 C C . GLY A 1 173 ? 2.004 -3.557 -6.332 1.00 95.06 173 GLY A C 1
ATOM 1358 O O . GLY A 1 173 ? 3.122 -3.237 -5.919 1.00 95.06 173 GLY A O 1
ATOM 1359 N N . GLY A 1 174 ? 1.773 -4.708 -6.968 1.00 93.00 174 GLY A N 1
ATOM 1360 C CA . GLY A 1 174 ? 2.811 -5.694 -7.279 1.00 93.00 174 GLY A CA 1
ATOM 1361 C C . GLY A 1 174 ? 3.277 -6.564 -6.106 1.00 93.00 174 GLY A C 1
ATOM 1362 O O . GLY A 1 174 ? 4.213 -7.340 -6.292 1.00 93.00 174 GLY A O 1
ATOM 1363 N N . HIS A 1 175 ? 2.664 -6.459 -4.919 1.00 95.06 175 HIS A N 1
ATOM 1364 C CA . HIS A 1 175 ? 2.939 -7.390 -3.819 1.00 95.06 175 HIS A CA 1
ATOM 1365 C C . HIS A 1 175 ? 2.516 -8.809 -4.174 1.00 95.06 175 HIS A C 1
ATOM 1367 O O . HIS A 1 175 ? 1.408 -9.046 -4.644 1.00 95.06 175 HIS A O 1
ATOM 1373 N N . ASN A 1 176 ? 3.394 -9.767 -3.896 1.00 93.62 176 ASN A N 1
ATOM 1374 C CA . ASN A 1 176 ? 3.080 -11.185 -3.973 1.00 93.62 176 ASN A CA 1
ATOM 1375 C C . ASN A 1 176 ? 2.868 -11.796 -2.573 1.00 93.62 176 ASN A C 1
ATOM 1377 O O . ASN A 1 176 ? 2.902 -11.112 -1.551 1.00 93.62 176 ASN A O 1
ATOM 1381 N N . THR A 1 177 ? 2.691 -13.119 -2.500 1.00 94.31 177 THR A N 1
ATOM 1382 C CA . THR A 1 177 ? 2.476 -13.823 -1.219 1.00 94.31 177 THR A CA 1
ATOM 1383 C C . THR A 1 177 ? 3.635 -13.650 -0.234 1.00 94.31 177 THR A C 1
ATOM 1385 O O . THR A 1 177 ? 3.425 -13.588 0.979 1.00 94.31 177 THR A O 1
ATOM 1388 N N . SER A 1 178 ? 4.868 -13.544 -0.732 1.00 93.50 178 SER A N 1
ATOM 1389 C CA . SER A 1 178 ? 6.021 -13.264 0.116 1.00 93.50 178 SER A CA 1
ATOM 1390 C C . SER A 1 178 ? 5.990 -11.842 0.673 1.00 93.50 178 SER A C 1
ATOM 1392 O O . SER A 1 178 ? 6.380 -11.662 1.827 1.00 93.50 178 SER A O 1
ATOM 1394 N N . ASP A 1 179 ? 5.544 -10.857 -0.107 1.00 95.12 179 ASP A N 1
ATOM 1395 C CA . ASP A 1 179 ? 5.410 -9.473 0.359 1.00 95.12 179 ASP A CA 1
ATOM 1396 C C . ASP A 1 179 ? 4.287 -9.353 1.386 1.00 95.12 179 ASP A C 1
ATOM 1398 O O . ASP A 1 179 ? 4.497 -8.790 2.456 1.00 95.12 179 ASP A O 1
ATOM 1402 N N . ALA A 1 180 ? 3.142 -9.994 1.143 1.00 95.81 180 ALA A N 1
ATOM 1403 C CA . ALA A 1 180 ? 2.040 -10.038 2.099 1.00 95.81 180 ALA A CA 1
ATOM 1404 C C . ALA A 1 180 ? 2.466 -10.644 3.447 1.00 95.81 180 ALA A C 1
ATOM 1406 O O . ALA A 1 180 ? 2.121 -10.122 4.508 1.00 95.81 180 ALA A O 1
ATOM 1407 N N . ARG A 1 181 ? 3.281 -11.710 3.428 1.00 95.25 181 ARG A N 1
ATOM 1408 C CA . ARG A 1 181 ? 3.877 -12.273 4.649 1.00 95.25 181 ARG A CA 1
ATOM 1409 C C . ARG A 1 181 ? 4.805 -11.277 5.343 1.00 95.25 181 ARG A C 1
ATOM 1411 O O . ARG A 1 181 ? 4.769 -11.184 6.570 1.00 95.25 181 ARG A O 1
ATOM 1418 N N . TRP A 1 182 ? 5.634 -10.558 4.592 1.00 94.88 182 TRP A N 1
ATOM 1419 C CA . TRP A 1 182 ? 6.513 -9.534 5.155 1.00 94.88 182 TRP A CA 1
ATOM 1420 C C . TRP A 1 182 ? 5.704 -8.395 5.794 1.00 94.88 182 TRP A C 1
ATOM 1422 O O . TRP A 1 182 ? 5.971 -8.033 6.939 1.00 94.88 182 TRP A O 1
ATOM 1432 N N . VAL A 1 183 ? 4.654 -7.909 5.124 1.00 96.50 183 VAL A N 1
ATOM 1433 C CA . VAL A 1 183 ? 3.746 -6.883 5.660 1.00 96.50 183 VAL A CA 1
ATOM 1434 C C . VAL A 1 183 ? 3.032 -7.372 6.919 1.00 96.50 183 VAL A C 1
ATOM 1436 O O . VAL A 1 183 ? 2.947 -6.635 7.902 1.00 96.50 183 VAL A O 1
ATOM 1439 N N . TRP A 1 184 ? 2.572 -8.626 6.938 1.00 97.50 184 TRP A N 1
ATOM 1440 C CA . TRP A 1 184 ? 2.002 -9.249 8.133 1.00 97.50 184 TRP A CA 1
ATOM 1441 C C . TRP A 1 184 ? 2.980 -9.232 9.309 1.00 97.50 184 TRP A C 1
ATOM 1443 O O . TRP A 1 184 ? 2.632 -8.791 10.403 1.00 97.50 184 TRP A O 1
ATOM 1453 N N . GLN A 1 185 ? 4.209 -9.699 9.081 1.00 95.31 185 GLN A N 1
ATOM 1454 C CA . GLN A 1 185 ? 5.233 -9.812 10.118 1.00 95.31 185 GLN A CA 1
ATOM 1455 C C . GLN A 1 185 ? 5.707 -8.450 10.628 1.00 95.31 185 GLN A C 1
ATOM 1457 O O . GLN A 1 185 ? 5.987 -8.320 11.819 1.00 95.31 185 GLN A O 1
ATOM 1462 N N . ARG A 1 186 ? 5.810 -7.456 9.742 1.00 94.31 186 ARG A N 1
ATOM 1463 C CA . ARG A 1 186 ? 6.325 -6.129 10.080 1.00 94.31 186 ARG A CA 1
ATOM 1464 C C . ARG A 1 186 ? 5.260 -5.194 10.642 1.00 94.31 186 ARG A C 1
ATOM 1466 O O . ARG A 1 186 ? 5.572 -4.453 11.558 1.00 94.31 186 ARG A O 1
ATOM 1473 N N . TYR A 1 187 ? 4.037 -5.219 10.114 1.00 96.75 187 TYR A N 1
ATOM 1474 C CA . TYR A 1 187 ? 3.004 -4.231 10.442 1.00 96.75 187 TYR A CA 1
ATOM 1475 C C . TYR A 1 187 ? 1.723 -4.888 10.956 1.00 96.75 187 TYR A C 1
ATOM 1477 O O . TYR A 1 187 ? 1.322 -4.684 12.099 1.00 96.75 187 TYR A O 1
ATOM 1485 N N . ALA A 1 188 ? 1.075 -5.696 10.116 1.00 97.56 188 ALA A N 1
ATOM 1486 C CA . ALA A 1 188 ? -0.335 -6.031 10.295 1.00 97.56 188 ALA A CA 1
ATOM 1487 C C . ALA A 1 188 ? -0.626 -6.860 11.558 1.00 97.56 188 ALA A C 1
ATOM 1489 O O . ALA A 1 188 ? -1.670 -6.670 12.177 1.00 97.56 188 ALA A O 1
ATOM 1490 N N . ARG A 1 189 ? 0.294 -7.732 11.995 1.00 97.12 189 ARG A N 1
ATOM 1491 C CA . ARG A 1 189 ? 0.104 -8.521 13.227 1.00 97.12 189 ARG A CA 1
ATOM 1492 C C . ARG A 1 189 ? 0.076 -7.671 14.502 1.00 97.12 189 ARG A C 1
ATOM 1494 O O . ARG A 1 189 ? -0.529 -8.086 15.482 1.00 97.12 189 ARG A O 1
ATOM 1501 N N . HIS A 1 190 ? 0.721 -6.500 14.493 1.00 96.69 190 HIS A N 1
ATOM 1502 C CA . HIS A 1 190 ? 0.765 -5.603 15.653 1.00 96.69 190 HIS A CA 1
ATOM 1503 C C . HIS A 1 190 ? -0.594 -4.936 15.892 1.00 96.69 190 HIS A C 1
ATOM 1505 O O . HIS A 1 190 ? -0.883 -4.484 16.990 1.00 96.69 190 HIS A O 1
ATOM 1511 N N . LEU A 1 191 ? -1.477 -4.940 14.895 1.00 96.31 191 LEU A N 1
ATOM 1512 C CA . LEU A 1 191 ? -2.827 -4.427 15.050 1.00 96.31 191 LEU A CA 1
ATOM 1513 C C . LEU A 1 191 ? -3.759 -5.352 15.840 1.00 96.31 191 LEU A C 1
ATOM 1515 O O . LEU A 1 191 ? -4.876 -4.928 16.086 1.00 96.31 191 LEU A O 1
ATOM 1519 N N . ASP A 1 192 ? -3.378 -6.571 16.231 1.00 95.94 192 ASP A N 1
ATOM 1520 C CA . ASP A 1 192 ? -4.293 -7.507 16.918 1.00 95.94 192 ASP A CA 1
ATOM 1521 C C . ASP A 1 192 ? -5.668 -7.637 16.202 1.00 95.94 192 ASP A C 1
ATOM 1523 O O . ASP A 1 192 ? -6.707 -7.217 16.729 1.00 95.94 192 ASP A O 1
ATOM 1527 N N . PRO A 1 193 ? -5.687 -8.086 14.926 1.00 97.31 193 PRO A N 1
ATOM 1528 C CA . PRO A 1 193 ? -6.916 -8.152 14.142 1.00 97.31 193 PRO A CA 1
ATOM 1529 C C . PRO A 1 193 ? -7.802 -9.337 14.538 1.00 97.31 193 PRO A C 1
ATOM 1531 O O . PRO A 1 193 ? -7.313 -10.441 14.765 1.00 97.31 193 PRO A O 1
ATOM 1534 N N . ASP A 1 194 ? -9.122 -9.139 14.499 1.00 98.19 194 ASP A N 1
ATOM 1535 C CA . ASP A 1 194 ? -10.101 -10.220 14.684 1.00 98.19 194 ASP A CA 1
ATOM 1536 C C . ASP A 1 194 ? -10.287 -11.049 13.404 1.00 98.19 194 ASP A C 1
ATOM 1538 O O . ASP A 1 194 ? -10.667 -12.219 13.450 1.00 98.19 194 ASP A O 1
ATOM 1542 N N . LEU A 1 195 ? -10.050 -10.430 12.243 1.00 98.12 195 LEU A N 1
ATOM 1543 C CA . LEU A 1 195 ? -10.157 -11.065 10.935 1.00 98.12 195 LEU A CA 1
ATOM 1544 C C . LEU A 1 195 ? -9.052 -10.565 10.006 1.00 98.12 195 LEU A C 1
ATOM 1546 O O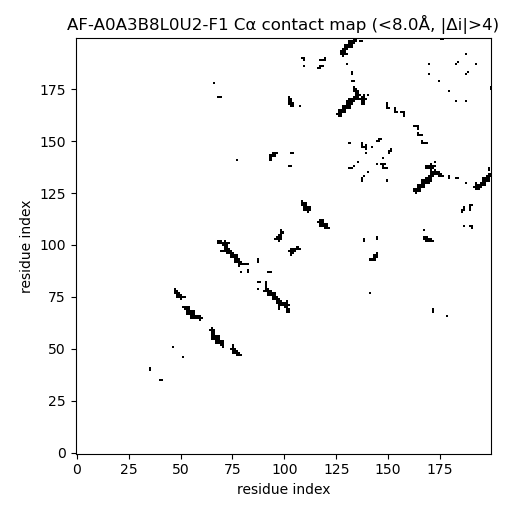 . LEU A 1 195 ? -8.777 -9.368 9.918 1.00 98.12 195 LEU A O 1
ATOM 1550 N N . VAL A 1 196 ? -8.466 -11.493 9.255 1.00 98.31 196 VAL A N 1
ATOM 1551 C CA . VAL A 1 196 ? -7.519 -11.190 8.182 1.00 98.31 196 VAL A CA 1
ATOM 1552 C C . VAL A 1 196 ? -8.106 -11.677 6.867 1.00 98.31 196 VAL A C 1
ATOM 1554 O O . VAL A 1 196 ? -8.494 -12.837 6.741 1.00 98.31 196 VAL A O 1
ATOM 1557 N N . VAL A 1 197 ? -8.161 -10.786 5.886 1.00 98.25 197 VAL A N 1
ATOM 1558 C CA . VAL A 1 197 ? -8.549 -11.080 4.510 1.00 98.25 197 VAL A CA 1
ATOM 1559 C C . VAL A 1 197 ? -7.304 -10.946 3.648 1.00 98.25 197 VAL A C 1
ATOM 1561 O O . VAL A 1 197 ? -6.641 -9.912 3.665 1.00 98.25 197 VAL A O 1
ATOM 1564 N N . TYR A 1 198 ? -6.983 -11.987 2.892 1.00 97.19 198 TYR A N 1
ATOM 1565 C CA . TYR A 1 198 ? -5.885 -11.964 1.936 1.00 97.19 198 TYR A CA 1
ATOM 1566 C C . TYR A 1 198 ? -6.443 -12.051 0.519 1.00 97.19 198 TYR A C 1
ATOM 1568 O O . TYR A 1 198 ? -7.249 -12.937 0.232 1.00 97.19 198 TYR A O 1
ATOM 1576 N N . THR A 1 199 ? -6.035 -11.129 -0.348 1.00 93.19 199 THR A N 1
ATOM 1577 C CA . THR A 1 199 ? -6.419 -11.104 -1.764 1.00 93.19 199 THR A CA 1
ATOM 1578 C C . THR A 1 199 ? -5.167 -11.131 -2.632 1.00 93.19 199 THR A C 1
ATOM 1580 O O . THR A 1 199 ? -4.254 -10.340 -2.400 1.00 93.19 199 THR A O 1
ATOM 1583 N N . PHE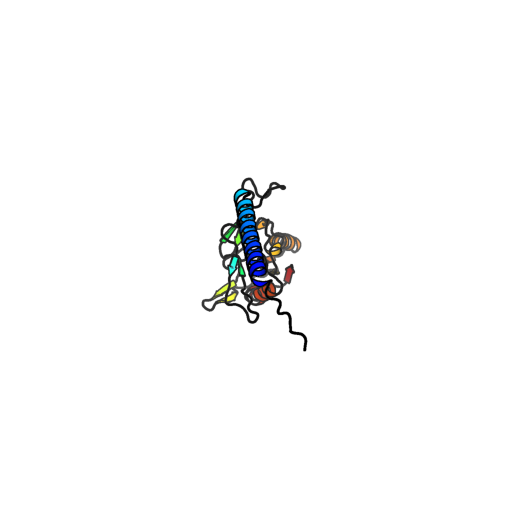 A 1 200 ? -5.137 -12.047 -3.598 1.00 80.81 200 PHE A N 1
ATOM 1584 C CA . PHE A 1 200 ? -4.016 -12.340 -4.491 1.00 80.81 200 PHE A CA 1
ATOM 1585 C C . PHE A 1 200 ? -4.545 -12.745 -5.865 1.00 80.81 200 PHE A C 1
ATOM 1587 O O . PHE A 1 200 ? -5.645 -13.350 -5.893 1.00 80.81 200 PHE A O 1
#

Radius of gyration: 28.6 Å; Cα contacts (8 Å, |Δi|>4): 298; chains: 1; bounding box: 80×57×78 Å

Mean predicted aligned error: 8.14 Å